Protein AF-A0ABD1SJK9-F1 (afdb_monomer_lite)

Sequence (225 aa):
MEKYMARFSLILSKTIKLQVDLDSVQIERIEDIPFRDEYGSVILDKEDGKPLLHTDGTGYISENLAVQCPKDFCRAKYMKDEDFEKFRDFEDLSCQQKWTKAGNREPPLLMQVRLFYNGCAVKGTLLVNRKLEPGKILIRPSMIKVETDSTLPVEQTFNSLEIVAVSHKPGRTFLSRFLIALLTYGGVPGDFFLNLVTNALEEAQNVYSNRIAALRVASNHEGID

Radius of gyration: 23.7 Å; chains: 1; bounding box: 62×39×68 Å

InterPro domains:
  IPR007855 RNA-dependent RNA polymerase [PTHR23079] (1-223)
  IPR057596 RDRP, core domain [PF05183] (2-217)

Organism: NCBI:txid205694

pLDDT: mean 80.84, std 20.1, range [27.31, 98.12]

Foldseek 3Di:
DVLVVVCVVLVVAPWDFQPDDLVQFAEAEDEFAFDADPVRDFDADPPPRHTHTPQQQEWADEQQSLLSPDVCQQPVVLDPPPPVVVPPDDDDDPPPDDPDDPDDRGGFQKFFKWWFDQQWTFGGMYGYDNPDDHRYIYHYPSRTSDDHDPVDDCPDGDTTIITNHTDYDDDDDDDDPVNVVVVVVVVDDPVVVVVVVVVVVVLVVVLVVDPVSVVVVVVVCPPPD

Structure (mmCIF, N/CA/C/O backbone):
data_AF-A0ABD1SJK9-F1
#
_entry.id   AF-A0ABD1SJK9-F1
#
loop_
_atom_site.group_PDB
_atom_site.id
_atom_site.type_symbol
_atom_site.label_atom_id
_atom_site.label_alt_id
_atom_site.label_comp_id
_atom_site.label_asym_id
_atom_site.label_entity_id
_atom_site.label_seq_id
_atom_site.pdbx_PDB_ins_code
_atom_site.Cartn_x
_atom_site.Cartn_y
_atom_site.Cartn_z
_atom_site.occupancy
_atom_site.B_iso_or_equiv
_atom_site.auth_seq_id
_atom_site.auth_comp_id
_atom_site.auth_asym_id
_atom_site.auth_atom_id
_atom_site.pdbx_PDB_model_num
ATOM 1 N N . MET A 1 1 ? 1.170 21.991 14.936 1.00 64.19 1 MET A N 1
ATOM 2 C CA . MET A 1 1 ? 0.243 22.515 13.908 1.00 64.19 1 MET A CA 1
ATOM 3 C C . MET A 1 1 ? 0.577 22.029 12.501 1.00 64.19 1 MET A C 1
ATOM 5 O O . MET A 1 1 ? -0.298 21.448 11.877 1.00 64.19 1 MET A O 1
ATOM 9 N N . GLU A 1 2 ? 1.813 22.164 12.012 1.00 77.31 2 GLU A N 1
ATOM 10 C CA . GLU A 1 2 ? 2.189 21.791 10.628 1.00 77.31 2 GLU A CA 1
ATOM 11 C C . GLU A 1 2 ? 1.828 20.348 10.227 1.00 77.31 2 GLU A C 1
ATOM 13 O O . GLU A 1 2 ? 1.204 20.129 9.190 1.00 77.31 2 GLU A O 1
ATOM 18 N N . LYS A 1 3 ? 2.124 19.357 11.084 1.00 82.19 3 LYS A N 1
ATOM 19 C CA . LYS A 1 3 ? 1.756 17.950 10.833 1.00 82.19 3 LYS A CA 1
ATOM 20 C C . LYS A 1 3 ? 0.247 17.747 10.673 1.00 82.19 3 LYS A C 1
ATOM 22 O O . LYS A 1 3 ? -0.152 16.954 9.829 1.00 82.19 3 LYS A O 1
ATOM 27 N N . TYR A 1 4 ? -0.569 18.460 11.452 1.00 82.94 4 TYR A N 1
ATOM 28 C CA . TYR A 1 4 ? -2.032 18.397 11.377 1.00 82.94 4 TYR A CA 1
ATOM 29 C C . TYR A 1 4 ? -2.558 19.083 10.116 1.00 82.94 4 TYR A C 1
ATOM 31 O O . TYR A 1 4 ? -3.409 18.521 9.435 1.00 82.94 4 TYR A O 1
ATOM 39 N N . MET A 1 5 ? -1.983 20.229 9.737 1.00 87.44 5 MET A N 1
ATOM 40 C CA . MET A 1 5 ? -2.341 20.925 8.497 1.00 87.44 5 MET A CA 1
ATOM 41 C C . MET A 1 5 ? -2.112 20.045 7.262 1.00 87.44 5 MET A C 1
ATOM 43 O O . MET A 1 5 ? -2.978 19.938 6.396 1.00 87.44 5 MET A O 1
ATOM 47 N N . ALA A 1 6 ? -1.007 19.297 7.226 1.00 89.50 6 ALA A N 1
ATOM 48 C CA . ALA A 1 6 ? -0.756 18.334 6.155 1.00 89.50 6 ALA A CA 1
ATOM 49 C C . ALA A 1 6 ? -1.794 17.188 6.098 1.00 89.50 6 ALA A C 1
ATOM 51 O O . ALA A 1 6 ? -1.989 16.591 5.034 1.00 89.50 6 ALA A O 1
ATOM 52 N N . ARG A 1 7 ? -2.483 16.862 7.207 1.00 90.88 7 ARG A N 1
ATOM 53 C CA . ARG A 1 7 ? -3.504 15.796 7.246 1.00 90.88 7 ARG A CA 1
ATOM 54 C C . ARG A 1 7 ? -4.831 16.193 6.602 1.00 90.88 7 ARG A C 1
ATOM 56 O O . ARG A 1 7 ? -5.551 15.292 6.189 1.00 90.88 7 ARG A O 1
ATOM 63 N N . PHE A 1 8 ? -5.122 17.480 6.401 1.00 88.38 8 PHE A N 1
ATOM 64 C CA . PHE A 1 8 ? -6.321 17.895 5.653 1.00 88.38 8 PHE A CA 1
ATOM 65 C C . PHE A 1 8 ? -6.316 17.389 4.204 1.00 88.38 8 PHE A C 1
ATOM 67 O O . PHE A 1 8 ? -7.368 17.154 3.621 1.00 88.38 8 PHE A O 1
ATOM 74 N N . SER A 1 9 ? -5.141 17.100 3.636 1.00 89.44 9 SER A N 1
ATOM 75 C CA . SER A 1 9 ? -5.037 16.440 2.325 1.00 89.44 9 SER A CA 1
ATOM 76 C C . SER A 1 9 ? -5.726 15.065 2.256 1.00 89.44 9 SER A C 1
ATOM 78 O O . SER A 1 9 ? -6.005 14.569 1.162 1.00 89.44 9 SER A O 1
ATOM 80 N N . LEU A 1 10 ? -6.007 14.428 3.400 1.00 89.75 10 LEU A N 1
ATOM 81 C CA . LEU A 1 10 ? -6.710 13.146 3.458 1.00 89.75 10 LEU A CA 1
ATOM 82 C C . LEU A 1 10 ? -8.154 13.282 2.977 1.00 89.75 10 LEU A C 1
ATOM 84 O O . LEU A 1 10 ? -8.550 12.517 2.105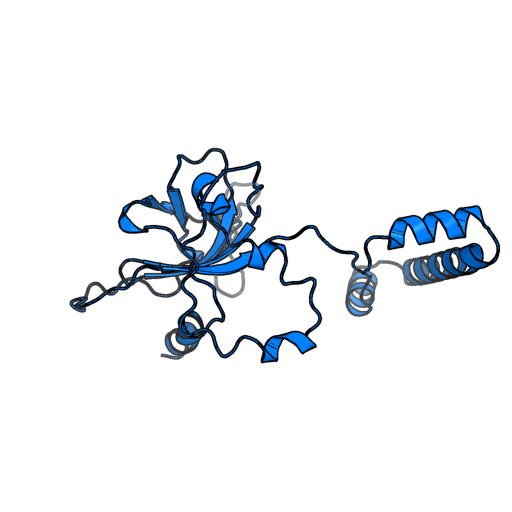 1.00 89.75 10 LEU A O 1
ATOM 88 N N . ILE A 1 11 ? -8.889 14.275 3.486 1.00 88.56 11 ILE A N 1
ATOM 89 C CA . ILE A 1 11 ? -10.288 14.533 3.106 1.00 88.56 11 ILE A CA 1
ATOM 90 C C . ILE A 1 11 ? -10.412 15.175 1.718 1.00 88.56 11 ILE A C 1
ATOM 92 O O . ILE A 1 11 ? -11.441 15.059 1.070 1.00 88.56 11 ILE A O 1
ATOM 96 N N . LEU A 1 12 ? -9.349 15.832 1.241 1.00 90.00 12 LEU A N 1
ATOM 97 C CA . LEU A 1 12 ? -9.286 16.425 -0.100 1.00 90.00 12 LEU A CA 1
ATOM 98 C C . LEU A 1 12 ? -8.787 15.439 -1.169 1.00 90.00 12 LEU A C 1
ATOM 100 O O . LEU A 1 12 ? -8.632 15.807 -2.335 1.00 90.00 12 LEU A O 1
ATOM 104 N N . SER A 1 13 ? -8.463 14.201 -0.785 1.00 86.44 13 SER A N 1
ATOM 105 C CA . SER A 1 13 ? -8.015 13.190 -1.740 1.00 86.44 13 SER A CA 1
ATOM 106 C C . SER A 1 13 ? -9.139 12.878 -2.728 1.00 86.44 13 SER A C 1
ATOM 108 O O . SER A 1 13 ? -10.274 12.654 -2.330 1.00 86.44 13 SER A O 1
ATOM 110 N N . LYS A 1 14 ? -8.816 12.798 -4.024 1.00 89.50 14 LYS A N 1
ATOM 111 C CA . LYS A 1 14 ? -9.750 12.259 -5.021 1.00 89.50 14 LYS A CA 1
ATOM 112 C C . LYS A 1 14 ? -9.937 10.768 -4.752 1.00 89.50 14 LYS A C 1
ATOM 114 O O . LYS A 1 14 ? -8.997 9.992 -4.946 1.00 89.50 14 LYS A O 1
ATOM 119 N N . THR A 1 15 ? -11.111 10.389 -4.267 1.00 89.12 15 THR A N 1
ATOM 120 C CA . THR A 1 15 ? -11.429 9.019 -3.863 1.00 89.12 15 THR A CA 1
ATOM 121 C C . THR A 1 15 ? -12.813 8.607 -4.369 1.00 89.12 15 THR A C 1
ATOM 123 O O . THR A 1 15 ? -13.624 9.447 -4.756 1.00 89.12 15 THR A O 1
ATOM 126 N N . ILE A 1 16 ? -13.086 7.302 -4.374 1.00 88.69 16 ILE A N 1
ATOM 127 C CA . ILE A 1 16 ? -14.437 6.754 -4.545 1.00 88.69 16 ILE A CA 1
ATOM 128 C C . ILE A 1 16 ? -14.777 5.957 -3.293 1.00 88.69 16 ILE A C 1
ATOM 130 O O . ILE A 1 16 ? -14.003 5.094 -2.870 1.00 88.69 16 ILE A O 1
ATOM 134 N N . LYS A 1 17 ? -15.947 6.216 -2.711 1.00 90.44 17 LYS A N 1
ATOM 135 C CA . LYS A 1 17 ? -16.435 5.479 -1.546 1.00 90.44 17 LYS A CA 1
ATOM 136 C C . LYS A 1 17 ? -16.783 4.041 -1.937 1.00 90.44 17 LYS A C 1
ATOM 138 O O . LYS A 1 17 ? -17.599 3.810 -2.831 1.00 90.44 17 LYS A O 1
ATOM 143 N N . LEU A 1 18 ? -16.174 3.074 -1.257 1.00 89.06 18 LEU A N 1
ATOM 144 C CA . LEU A 1 18 ? -16.564 1.674 -1.348 1.00 89.06 18 LEU A CA 1
ATOM 145 C C . LEU A 1 18 ? -17.921 1.501 -0.658 1.00 89.06 18 LEU A C 1
ATOM 147 O O . LEU A 1 18 ? -18.101 1.918 0.485 1.00 89.06 18 LEU A O 1
ATOM 151 N N . GLN A 1 19 ? -18.872 0.892 -1.363 1.00 87.81 19 GLN A N 1
ATOM 152 C CA . GLN A 1 19 ? -20.234 0.670 -0.875 1.00 87.81 19 GLN A CA 1
ATOM 153 C C . GLN A 1 19 ? -20.277 -0.540 0.065 1.00 87.81 19 GLN A C 1
ATOM 155 O O . GLN A 1 19 ? -20.782 -1.596 -0.300 1.00 87.81 19 GLN A O 1
ATOM 160 N N . VAL A 1 20 ? -19.702 -0.377 1.256 1.00 88.19 20 VAL A N 1
ATOM 161 C CA . VAL A 1 20 ? -19.713 -1.357 2.347 1.00 88.19 20 VAL A CA 1
ATOM 162 C C . VAL A 1 20 ? -20.398 -0.754 3.566 1.00 88.19 20 VAL A C 1
ATOM 164 O O . VAL A 1 20 ? -20.172 0.411 3.897 1.00 88.19 20 VAL A O 1
ATOM 167 N N . ASP A 1 21 ? -21.211 -1.557 4.243 1.00 89.31 21 ASP A N 1
ATOM 168 C CA . ASP A 1 21 ? -21.751 -1.198 5.549 1.00 89.31 21 ASP A CA 1
ATOM 169 C C . ASP A 1 21 ? -20.669 -1.406 6.615 1.00 89.31 21 ASP A C 1
ATOM 171 O O . ASP A 1 21 ? -20.388 -2.537 7.016 1.00 89.31 21 ASP A O 1
ATOM 175 N N . LEU A 1 22 ? -20.035 -0.312 7.041 1.00 90.31 22 LEU A N 1
ATOM 176 C CA . LEU A 1 22 ? -18.941 -0.358 8.010 1.00 90.31 22 LEU A CA 1
ATOM 177 C C . LEU A 1 22 ? -19.396 -0.750 9.417 1.00 90.31 22 LEU A C 1
ATOM 179 O O . LEU A 1 22 ? -18.552 -1.195 10.188 1.00 90.31 22 LEU A O 1
ATOM 183 N N . ASP A 1 23 ? -20.689 -0.667 9.729 1.00 88.25 23 ASP A N 1
ATOM 184 C CA . ASP A 1 23 ? -21.215 -1.111 11.025 1.00 88.25 23 ASP A CA 1
ATOM 185 C C . ASP A 1 23 ? -21.235 -2.648 11.116 1.00 88.25 23 ASP A C 1
ATOM 187 O O . ASP A 1 23 ? -21.137 -3.225 12.198 1.00 88.25 23 ASP A O 1
ATOM 191 N N . SER A 1 24 ? -21.293 -3.322 9.961 1.00 90.12 24 SER A N 1
ATOM 192 C CA . SER A 1 24 ? -21.200 -4.783 9.833 1.00 90.12 24 SER A CA 1
ATOM 193 C C . SER A 1 24 ? -19.765 -5.308 9.662 1.00 90.12 24 SER A C 1
ATOM 195 O O . SER A 1 24 ? -19.537 -6.519 9.706 1.00 90.12 24 SER A O 1
ATOM 197 N N . VAL A 1 25 ? -18.789 -4.418 9.443 1.00 93.94 25 VAL A N 1
ATOM 198 C CA . VAL A 1 25 ? -17.388 -4.768 9.168 1.00 93.94 25 VAL A CA 1
ATOM 199 C C . VAL A 1 25 ? -16.570 -4.701 10.450 1.00 93.94 25 VAL A C 1
ATOM 201 O O . VAL A 1 25 ? -16.518 -3.680 11.131 1.00 93.94 25 VAL A O 1
ATOM 204 N N . GLN A 1 26 ? -15.836 -5.770 10.747 1.00 96.12 26 GLN A N 1
ATOM 205 C CA . GLN A 1 26 ? -14.922 -5.788 11.879 1.00 96.12 26 GLN A CA 1
ATOM 206 C C . GLN A 1 26 ? -13.576 -5.172 11.479 1.00 96.12 26 GLN A C 1
ATOM 208 O O . GLN A 1 26 ? -12.805 -5.753 10.709 1.00 96.12 26 GLN A O 1
ATOM 213 N N . ILE A 1 27 ? -13.294 -3.984 12.016 1.00 95.88 27 ILE A N 1
ATOM 214 C CA . ILE A 1 27 ? -12.013 -3.294 11.840 1.00 95.88 27 ILE A CA 1
ATOM 215 C C . ILE A 1 27 ? -11.150 -3.545 13.076 1.00 95.88 27 ILE A C 1
ATOM 217 O O . ILE A 1 27 ? -11.458 -3.059 14.164 1.00 95.88 27 ILE A O 1
ATOM 221 N N . GLU A 1 28 ? -10.056 -4.284 12.910 1.00 96.56 28 GLU A N 1
ATOM 222 C CA . GLU A 1 28 ? -9.124 -4.614 13.992 1.00 96.56 28 GLU A CA 1
ATOM 223 C C . GLU A 1 28 ? -7.781 -3.903 13.783 1.00 96.56 28 GLU A C 1
ATOM 225 O O . GLU A 1 28 ? -7.290 -3.762 12.658 1.00 96.56 28 GLU A O 1
ATOM 230 N N . ARG A 1 29 ? -7.163 -3.462 14.882 1.00 96.56 29 ARG A N 1
ATOM 231 C CA . ARG A 1 29 ? -5.794 -2.938 14.874 1.00 96.56 29 ARG A CA 1
ATOM 232 C C . ARG A 1 29 ? -4.827 -4.088 15.140 1.00 96.56 29 ARG A C 1
ATOM 234 O O . ARG A 1 29 ? -4.983 -4.803 16.124 1.00 96.56 29 ARG A O 1
ATOM 241 N N . ILE A 1 30 ? -3.835 -4.254 14.274 1.00 96.94 30 ILE A N 1
ATOM 242 C CA . ILE A 1 30 ? -2.759 -5.237 14.422 1.00 96.94 30 ILE A CA 1
ATOM 243 C C . ILE A 1 30 ? -1.403 -4.540 14.420 1.00 96.94 30 ILE A C 1
ATOM 245 O O . ILE A 1 30 ? -1.250 -3.476 13.826 1.00 96.94 30 ILE A O 1
ATOM 249 N N . GLU A 1 31 ? -0.412 -5.155 15.057 1.00 96.50 31 GLU A N 1
ATOM 250 C CA . GLU A 1 31 ? 0.912 -4.552 15.202 1.00 96.50 31 GLU A CA 1
ATOM 251 C C . GLU A 1 31 ? 1.671 -4.438 13.871 1.00 96.50 31 GLU A C 1
ATOM 253 O O . GLU A 1 31 ? 1.550 -5.264 12.949 1.00 96.50 31 GLU A O 1
ATOM 258 N N . ASP A 1 32 ? 2.491 -3.393 13.790 1.00 96.06 32 ASP A N 1
ATOM 259 C CA . ASP A 1 32 ? 3.514 -3.270 12.762 1.00 96.06 32 ASP A CA 1
ATOM 260 C C . ASP A 1 32 ? 4.613 -4.320 12.968 1.00 96.06 32 ASP A C 1
ATOM 262 O O . ASP A 1 32 ? 4.973 -4.671 14.092 1.00 96.06 32 ASP A O 1
ATOM 266 N N . ILE A 1 33 ? 5.156 -4.839 11.866 1.00 94.88 33 ILE A N 1
ATOM 267 C CA . ILE A 1 33 ? 6.229 -5.834 11.898 1.00 94.88 33 ILE A CA 1
ATOM 268 C C . ILE A 1 33 ? 7.561 -5.105 11.689 1.00 94.88 33 ILE A C 1
ATOM 270 O O . ILE A 1 33 ? 7.800 -4.621 10.579 1.00 94.88 33 ILE A O 1
ATOM 274 N N . PRO A 1 34 ? 8.438 -5.010 12.704 1.00 94.94 34 PRO A N 1
ATOM 275 C CA . PRO A 1 34 ? 9.732 -4.356 12.559 1.00 94.94 34 PRO A CA 1
ATOM 276 C C . PRO A 1 34 ? 10.757 -5.258 11.862 1.00 94.94 34 PRO A C 1
ATOM 278 O O . PRO A 1 34 ? 10.700 -6.485 11.984 1.00 94.94 34 PRO A O 1
ATOM 281 N N . PHE A 1 35 ? 11.730 -4.647 11.188 1.00 93.12 35 PHE A N 1
ATOM 282 C CA . PHE A 1 35 ? 12.938 -5.327 10.730 1.00 93.12 35 PHE A CA 1
ATOM 283 C C . PHE A 1 35 ? 13.764 -5.788 11.929 1.00 93.12 35 PHE A C 1
ATOM 285 O O . PHE A 1 35 ? 13.938 -5.050 12.904 1.00 93.12 35 PHE A O 1
ATOM 292 N N . ARG A 1 36 ? 14.295 -7.007 11.835 1.00 93.50 36 ARG A N 1
ATOM 293 C CA . ARG A 1 36 ? 15.189 -7.584 12.837 1.00 93.50 36 ARG A CA 1
ATOM 294 C C . ARG A 1 36 ? 16.519 -7.957 12.202 1.00 93.50 36 ARG A C 1
ATOM 296 O O . ARG A 1 36 ? 16.546 -8.382 11.048 1.00 93.50 36 ARG A O 1
ATOM 303 N N . ASP A 1 37 ? 17.595 -7.775 12.952 1.00 91.69 37 ASP A N 1
ATOM 304 C CA . ASP A 1 37 ? 18.916 -8.258 12.570 1.00 91.69 37 ASP A CA 1
ATOM 305 C C . ASP A 1 37 ? 19.047 -9.779 12.775 1.00 91.69 37 ASP A C 1
ATOM 307 O O . ASP A 1 37 ? 18.113 -10.466 13.199 1.00 91.69 37 ASP A O 1
ATOM 311 N N . GLU A 1 38 ? 20.228 -10.311 12.467 1.00 92.88 38 GLU A N 1
ATOM 312 C CA . GLU A 1 38 ? 20.567 -11.728 12.636 1.00 92.88 38 GLU A CA 1
ATOM 313 C C . GLU A 1 38 ? 20.491 -12.218 14.097 1.00 92.88 38 GLU A C 1
ATOM 315 O O . GLU A 1 38 ? 20.309 -13.411 14.334 1.00 92.88 38 GLU A O 1
ATOM 320 N N . TYR A 1 39 ? 20.555 -11.306 15.072 1.00 92.19 39 TYR A N 1
ATOM 321 C CA . TYR A 1 39 ? 20.438 -11.590 16.505 1.00 92.19 39 TYR A CA 1
ATOM 322 C C . TYR A 1 39 ? 19.005 -11.399 17.032 1.00 92.19 39 TYR A C 1
ATOM 324 O O . TYR A 1 39 ? 18.746 -11.599 18.219 1.00 92.19 39 TYR A O 1
ATOM 332 N N . GLY A 1 40 ? 18.057 -11.026 16.165 1.00 89.25 40 GLY A N 1
ATOM 333 C CA . GLY A 1 40 ? 16.660 -10.784 16.517 1.00 89.25 40 GLY A CA 1
ATOM 334 C C . GLY A 1 40 ? 16.377 -9.402 17.114 1.00 89.25 40 GLY A C 1
ATOM 335 O O . GLY A 1 40 ? 15.242 -9.160 17.539 1.00 89.25 40 GLY A O 1
ATOM 336 N N . SER A 1 41 ? 17.358 -8.497 17.132 1.00 91.38 41 SER A N 1
ATOM 337 C CA . SER A 1 41 ? 17.207 -7.125 17.627 1.00 91.38 41 SER A CA 1
ATOM 338 C C . SER A 1 41 ? 16.544 -6.239 16.579 1.00 91.38 41 SER A C 1
ATOM 340 O O . SER A 1 41 ? 16.769 -6.391 15.381 1.00 91.38 41 SER A O 1
ATOM 342 N N . VAL A 1 42 ? 15.707 -5.302 17.027 1.00 92.62 42 VAL A N 1
ATOM 343 C CA . VAL A 1 42 ? 14.988 -4.387 16.132 1.00 92.62 42 VAL A CA 1
ATOM 344 C C . VAL A 1 42 ? 15.956 -3.383 15.510 1.00 92.62 42 VAL A C 1
ATOM 346 O O . VAL A 1 42 ? 16.676 -2.686 16.222 1.00 92.62 42 VAL A O 1
ATOM 349 N N . ILE A 1 43 ? 15.934 -3.285 14.181 1.00 92.81 43 ILE A N 1
ATOM 350 C CA . ILE A 1 43 ? 16.752 -2.327 13.438 1.00 92.81 43 ILE A CA 1
ATOM 351 C C . ILE A 1 43 ? 16.084 -0.952 13.493 1.00 92.81 43 ILE A C 1
ATOM 353 O O . ILE A 1 43 ? 14.920 -0.796 13.115 1.00 92.81 43 ILE A O 1
ATOM 357 N N . LEU A 1 44 ? 16.840 0.042 13.953 1.00 92.31 44 LEU A N 1
ATOM 358 C CA . LEU A 1 44 ? 16.409 1.434 14.038 1.00 92.31 44 LEU A CA 1
ATOM 359 C C . LEU A 1 44 ? 17.002 2.251 12.887 1.00 92.31 44 LEU A C 1
ATOM 361 O O . LEU A 1 44 ? 18.141 2.027 12.471 1.00 92.31 44 LEU A O 1
ATOM 365 N N . ASP A 1 45 ? 16.231 3.215 12.403 1.00 88.50 45 ASP A N 1
ATOM 366 C CA . ASP A 1 45 ? 16.720 4.255 11.510 1.00 88.50 45 ASP A CA 1
ATOM 367 C C . ASP A 1 45 ? 17.756 5.124 12.245 1.00 88.50 45 ASP A C 1
ATOM 369 O O . ASP A 1 45 ? 17.605 5.463 13.424 1.00 88.50 45 ASP A O 1
ATOM 373 N N . LYS A 1 46 ? 18.840 5.459 11.545 1.00 86.06 46 LYS A N 1
ATOM 374 C CA . LYS A 1 46 ? 19.956 6.239 12.082 1.00 86.06 46 LYS A CA 1
ATOM 375 C C . LYS A 1 46 ? 19.611 7.717 12.250 1.00 86.06 46 LYS A C 1
ATOM 377 O O . LYS A 1 46 ? 20.261 8.377 13.055 1.00 86.06 46 LYS A O 1
ATOM 382 N N . GLU A 1 47 ? 18.643 8.237 11.497 1.00 87.88 47 GLU A N 1
ATOM 383 C CA . GLU A 1 47 ? 18.309 9.665 11.516 1.00 87.88 47 GLU A CA 1
ATOM 384 C C . GLU A 1 47 ? 17.296 10.013 12.608 1.00 87.88 47 GLU A C 1
ATOM 386 O O . GLU A 1 47 ? 17.477 10.987 13.339 1.00 87.88 47 GLU A O 1
ATOM 391 N N . ASP A 1 48 ? 16.233 9.223 12.746 1.00 84.44 48 ASP A N 1
ATOM 392 C CA . ASP A 1 48 ? 15.109 9.519 13.635 1.00 84.44 48 ASP A CA 1
ATOM 393 C C . ASP A 1 48 ? 14.899 8.481 14.748 1.00 84.44 48 ASP A C 1
ATOM 395 O O . ASP A 1 48 ? 13.985 8.639 15.564 1.00 84.44 48 ASP A O 1
ATOM 399 N N . GLY A 1 49 ? 15.748 7.448 14.821 1.00 87.38 49 GLY A N 1
ATOM 400 C CA . GLY A 1 49 ? 15.764 6.456 15.901 1.00 87.38 49 GLY A CA 1
ATOM 401 C C . GLY A 1 49 ? 14.526 5.561 15.952 1.00 87.38 49 GLY A C 1
ATOM 402 O O . GLY A 1 49 ? 14.318 4.850 16.937 1.00 87.38 49 GLY A O 1
ATOM 403 N N . LYS A 1 50 ? 13.672 5.605 14.925 1.00 89.62 50 LYS A N 1
ATOM 404 C CA . LYS A 1 50 ? 12.447 4.807 14.859 1.00 89.62 50 LYS A CA 1
ATOM 405 C C . LYS A 1 50 ? 12.731 3.413 14.309 1.00 89.62 50 LYS A C 1
ATOM 407 O O . LYS A 1 50 ? 13.640 3.254 13.500 1.00 89.62 50 LYS A O 1
ATOM 412 N N . PRO A 1 51 ? 11.951 2.395 14.705 1.00 91.81 51 PRO A N 1
ATOM 413 C CA . PRO A 1 51 ? 12.082 1.069 14.123 1.00 91.81 51 PRO A CA 1
ATOM 414 C C . PRO A 1 51 ? 11.748 1.096 12.631 1.00 91.81 51 PRO A C 1
ATOM 416 O O . PRO A 1 51 ? 10.714 1.633 12.234 1.00 91.81 51 PRO A O 1
ATOM 419 N N . LEU A 1 52 ? 12.601 0.478 11.814 1.00 92.38 52 LEU A N 1
ATOM 420 C CA . LEU A 1 52 ? 12.291 0.221 10.412 1.00 92.38 52 LEU A CA 1
ATOM 421 C C . LEU A 1 52 ? 11.201 -0.849 10.343 1.00 92.38 52 LEU A C 1
ATOM 423 O O . LEU A 1 52 ? 11.304 -1.885 11.001 1.00 92.38 52 LEU A O 1
ATOM 427 N N . LEU A 1 53 ? 10.161 -0.627 9.540 1.00 93.88 53 LEU A N 1
ATOM 428 C CA . LEU A 1 53 ? 8.981 -1.493 9.495 1.00 93.88 53 LEU A CA 1
ATOM 429 C C . LEU A 1 53 ? 8.851 -2.194 8.138 1.00 93.88 53 LEU A C 1
ATOM 431 O O . LEU A 1 53 ? 8.913 -1.557 7.090 1.00 93.88 53 LEU A O 1
ATOM 435 N N . HIS A 1 54 ? 8.586 -3.501 8.153 1.00 91.81 54 HIS A N 1
ATOM 436 C CA . HIS A 1 54 ? 8.217 -4.275 6.963 1.00 91.81 54 HIS A CA 1
ATOM 437 C C . HIS A 1 54 ? 6.817 -3.927 6.446 1.00 91.81 54 HIS A C 1
ATOM 439 O O . HIS A 1 54 ? 6.529 -4.095 5.263 1.00 91.81 54 HIS A O 1
ATOM 445 N N . THR A 1 55 ? 5.929 -3.500 7.342 1.00 93.75 55 THR A N 1
ATOM 446 C CA . THR A 1 55 ? 4.495 -3.326 7.070 1.00 93.75 55 THR A CA 1
ATOM 447 C C . THR A 1 55 ? 4.049 -1.870 7.091 1.00 93.75 55 THR A C 1
ATOM 449 O O . THR A 1 55 ? 2.851 -1.620 7.226 1.00 93.75 55 THR A O 1
ATOM 452 N N . ASP A 1 56 ? 4.983 -0.917 6.972 1.00 94.62 56 ASP A N 1
ATOM 453 C CA . ASP A 1 56 ? 4.659 0.511 7.031 1.00 94.62 56 ASP A CA 1
ATOM 454 C C . ASP A 1 56 ? 3.550 0.855 6.029 1.00 94.62 56 ASP A C 1
ATOM 456 O O . ASP A 1 56 ? 3.660 0.631 4.819 1.00 94.62 56 ASP A O 1
ATOM 460 N N . GLY A 1 57 ? 2.432 1.354 6.553 1.00 95.69 57 GLY A N 1
ATOM 461 C CA . GLY A 1 57 ? 1.314 1.795 5.739 1.00 95.69 57 GLY A CA 1
ATOM 462 C C . GLY A 1 57 ? 0.537 0.664 5.058 1.00 95.69 57 GLY A C 1
ATOM 463 O O . GLY A 1 57 ? -0.211 0.962 4.125 1.00 95.69 57 GLY A O 1
ATOM 464 N N . THR A 1 58 ? 0.680 -0.598 5.483 1.00 97.50 58 THR A N 1
ATOM 465 C CA . THR A 1 58 ? 0.032 -1.754 4.835 1.00 97.50 58 THR A CA 1
ATOM 466 C C . THR A 1 58 ? -0.770 -2.621 5.812 1.00 97.50 58 THR A C 1
ATOM 468 O O . THR A 1 58 ? -0.249 -3.216 6.758 1.00 97.50 58 THR A O 1
ATOM 471 N N . GLY A 1 59 ? -2.068 -2.725 5.545 1.00 97.81 59 GLY A N 1
ATOM 472 C CA . GLY A 1 59 ? -3.032 -3.556 6.257 1.00 97.81 59 GLY A CA 1
ATOM 473 C C . GLY A 1 59 ? -3.567 -4.698 5.395 1.00 97.81 59 GLY A C 1
ATOM 474 O O . GLY A 1 59 ? -3.085 -4.948 4.288 1.00 97.81 59 GLY A O 1
ATOM 475 N N . TYR A 1 60 ? -4.601 -5.372 5.892 1.00 98.12 60 TYR A N 1
ATOM 476 C CA . TYR A 1 60 ? -5.277 -6.451 5.176 1.00 98.12 60 TYR A CA 1
ATOM 477 C C . TYR A 1 60 ? -6.777 -6.210 5.053 1.00 98.12 60 TYR A C 1
ATOM 479 O O . TYR A 1 60 ? -7.395 -5.596 5.918 1.00 98.12 60 TYR A O 1
ATOM 487 N N . ILE A 1 61 ? -7.367 -6.751 3.994 1.00 97.38 61 ILE A N 1
ATOM 488 C CA . ILE A 1 61 ? -8.812 -6.788 3.779 1.00 97.38 61 ILE A CA 1
ATOM 489 C C . ILE A 1 61 ? -9.235 -8.202 3.385 1.00 97.38 61 ILE A C 1
ATOM 491 O O . ILE A 1 61 ? -8.535 -8.901 2.648 1.00 97.38 61 ILE A O 1
ATOM 495 N N . SER A 1 62 ? -10.374 -8.637 3.911 1.00 96.44 62 SER A N 1
ATOM 496 C CA . SER A 1 62 ? -11.006 -9.899 3.530 1.00 96.44 62 SER A CA 1
ATOM 497 C C . SER A 1 62 ? -11.460 -9.882 2.065 1.00 96.44 62 SER A C 1
ATOM 499 O O . SER A 1 62 ? -11.847 -8.851 1.508 1.00 96.44 62 SER A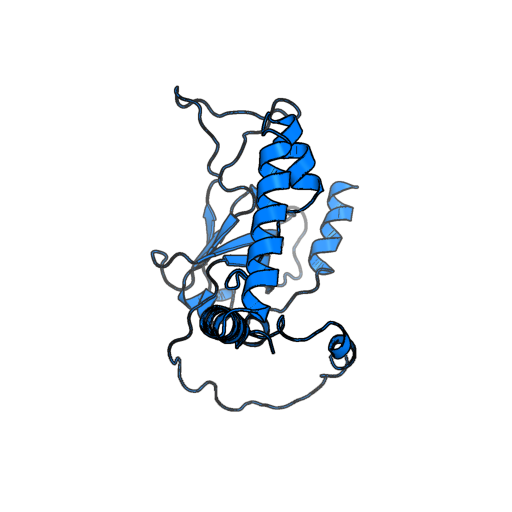 O 1
ATOM 501 N N . GLU A 1 63 ? -11.406 -11.045 1.417 1.00 94.56 63 GLU A N 1
ATOM 502 C CA . GLU A 1 63 ? -11.696 -11.170 -0.016 1.00 94.56 63 GLU A CA 1
ATOM 503 C C . GLU A 1 63 ? -13.124 -10.723 -0.370 1.00 94.56 63 GLU A C 1
ATOM 505 O O . GLU A 1 63 ? -13.328 -10.030 -1.367 1.00 94.56 63 GLU A O 1
ATOM 510 N N . ASN A 1 64 ? -14.109 -11.035 0.479 1.00 92.44 64 ASN A N 1
ATOM 511 C CA . ASN A 1 64 ? -15.512 -10.687 0.245 1.00 92.44 64 ASN A CA 1
ATOM 512 C C . ASN A 1 64 ? -15.765 -9.170 0.217 1.00 92.44 64 ASN A C 1
ATOM 514 O O . ASN A 1 64 ? -16.678 -8.722 -0.477 1.00 92.44 64 ASN A O 1
ATOM 518 N N . LEU A 1 65 ? -14.979 -8.381 0.956 1.00 93.19 65 LEU A N 1
ATOM 519 C CA . LEU A 1 65 ? -15.062 -6.922 0.918 1.00 93.19 65 LEU A CA 1
ATOM 520 C C . LEU A 1 65 ? -14.340 -6.369 -0.313 1.00 93.19 65 LEU A C 1
ATOM 522 O O . LEU A 1 65 ? -14.856 -5.480 -0.986 1.00 93.19 65 LEU A O 1
ATOM 526 N N . ALA A 1 66 ? -13.181 -6.931 -0.662 1.00 92.31 66 ALA A N 1
ATOM 527 C CA . ALA A 1 66 ? -12.402 -6.483 -1.814 1.00 92.31 66 ALA A CA 1
ATOM 528 C C . ALA A 1 66 ? -13.139 -6.676 -3.155 1.00 92.31 66 ALA A C 1
ATOM 530 O O . ALA A 1 66 ? -13.012 -5.850 -4.060 1.00 92.31 66 ALA A O 1
ATOM 531 N N . VAL A 1 67 ? -13.968 -7.719 -3.277 1.00 90.25 67 VAL A N 1
ATOM 532 C CA . VAL A 1 67 ? -14.799 -7.978 -4.473 1.00 90.25 67 VAL A CA 1
ATOM 533 C C . VAL A 1 67 ? -15.836 -6.874 -4.724 1.00 90.25 67 VAL A C 1
ATOM 535 O O . VAL A 1 67 ? -16.297 -6.700 -5.856 1.00 90.25 67 VAL A O 1
ATOM 538 N N . GLN A 1 68 ? -16.189 -6.095 -3.699 1.00 88.75 68 GLN A N 1
ATOM 539 C CA . GLN A 1 68 ? -17.136 -4.983 -3.824 1.00 88.75 68 GLN A CA 1
ATOM 540 C C . GLN A 1 68 ? -16.517 -3.745 -4.490 1.00 88.75 68 GLN A C 1
ATOM 542 O O . GLN A 1 68 ? -17.229 -2.777 -4.760 1.00 88.75 68 GLN A O 1
ATOM 547 N N . CYS A 1 69 ? -15.211 -3.768 -4.784 1.00 86.62 69 CYS A N 1
ATOM 548 C CA . CYS A 1 69 ? -14.534 -2.700 -5.506 1.00 86.62 69 CYS A CA 1
ATOM 549 C C . CYS A 1 69 ? -15.261 -2.379 -6.833 1.00 86.62 69 CYS A C 1
ATOM 551 O O . CYS A 1 69 ? -15.521 -3.293 -7.627 1.00 86.62 69 CYS A O 1
ATOM 553 N N . PRO A 1 70 ? -15.587 -1.099 -7.110 1.00 79.88 70 PRO A N 1
ATOM 554 C CA . PRO A 1 70 ? -16.264 -0.707 -8.343 1.00 79.88 70 PRO A CA 1
ATOM 555 C C . PRO A 1 70 ? -15.498 -1.135 -9.603 1.00 79.88 70 PRO A C 1
ATOM 557 O O . PRO A 1 70 ? -14.274 -1.010 -9.673 1.00 79.88 70 PRO A O 1
ATOM 560 N N . LYS A 1 71 ? -16.233 -1.589 -10.630 1.00 64.81 71 LYS A N 1
ATOM 561 C CA . LYS A 1 71 ? -15.668 -2.008 -11.930 1.00 64.81 71 LYS A CA 1
ATOM 562 C C . LYS A 1 71 ? -14.928 -0.883 -12.643 1.00 64.81 71 LYS A C 1
ATOM 564 O O . LYS A 1 71 ? -13.982 -1.156 -13.380 1.00 64.81 71 LYS A O 1
ATOM 569 N N . ASP A 1 72 ? -15.359 0.354 -12.422 1.00 60.00 72 ASP A N 1
ATOM 570 C CA . ASP A 1 72 ? -14.771 1.514 -13.078 1.00 60.00 72 ASP A CA 1
ATOM 571 C C . ASP A 1 72 ? -13.319 1.700 -12.645 1.00 60.00 72 ASP A C 1
ATOM 573 O O . ASP A 1 72 ? -12.503 2.069 -13.471 1.00 60.00 72 ASP A O 1
ATOM 577 N N . PHE A 1 73 ? -12.919 1.276 -11.440 1.00 59.53 73 PHE A N 1
ATOM 578 C CA . PHE A 1 73 ? -11.495 1.225 -11.095 1.00 59.53 73 PHE A CA 1
ATOM 579 C C . PHE A 1 73 ? -10.723 0.233 -11.963 1.00 59.53 73 PHE A C 1
ATOM 581 O O . PHE A 1 73 ? -9.663 0.575 -12.472 1.00 59.53 73 PHE A O 1
ATOM 588 N N . CYS A 1 74 ? -11.261 -0.969 -12.188 1.00 49.41 74 CYS A N 1
ATOM 589 C CA . CYS A 1 74 ? -10.618 -1.997 -13.008 1.00 49.41 74 CYS A CA 1
ATOM 590 C C . CYS A 1 74 ? -10.498 -1.611 -14.495 1.00 49.41 74 CYS A C 1
ATOM 592 O O . CYS A 1 74 ? -9.632 -2.161 -15.173 1.00 49.41 74 CYS A O 1
ATOM 594 N N . ARG A 1 75 ? -11.333 -0.686 -14.999 1.00 46.78 75 ARG A N 1
ATOM 595 C CA . ARG A 1 75 ? -11.380 -0.293 -16.422 1.00 46.78 75 ARG A CA 1
ATOM 596 C C . ARG A 1 75 ? -10.868 1.130 -16.714 1.00 46.78 75 ARG A C 1
ATOM 598 O O . ARG A 1 75 ? -10.372 1.368 -17.809 1.00 46.78 75 ARG A O 1
ATOM 605 N N . ALA A 1 76 ? -10.946 2.072 -15.772 1.00 42.66 76 ALA A N 1
ATOM 606 C CA . ALA A 1 76 ? -10.817 3.514 -16.042 1.00 42.66 76 ALA A CA 1
ATOM 607 C C . ALA A 1 76 ? -9.391 4.058 -16.242 1.00 42.66 76 ALA A C 1
ATOM 609 O O . ALA A 1 76 ? -9.234 5.264 -16.377 1.00 42.66 76 ALA A O 1
ATOM 610 N N . LYS A 1 77 ? -8.344 3.225 -16.311 1.00 44.84 77 LYS A N 1
ATOM 611 C CA . LYS A 1 77 ? -7.010 3.690 -16.753 1.00 44.84 77 LYS A CA 1
ATOM 612 C C . LYS A 1 77 ? -6.661 3.347 -18.202 1.00 44.84 77 LYS A C 1
ATOM 614 O O . LYS A 1 77 ? -5.555 3.646 -18.634 1.00 44.84 77 LYS A O 1
ATOM 619 N N . TYR A 1 78 ? -7.607 2.788 -18.956 1.00 38.53 78 TYR A N 1
ATOM 620 C CA . TYR A 1 78 ? -7.491 2.633 -20.410 1.00 38.53 78 TYR A CA 1
ATOM 621 C C . TYR A 1 78 ? -8.045 3.832 -21.198 1.00 38.53 78 TYR A C 1
ATOM 623 O O . TYR A 1 78 ? -8.090 3.777 -22.420 1.00 38.53 78 TYR A O 1
ATOM 631 N N . MET A 1 79 ? -8.454 4.923 -20.540 1.00 36.44 79 MET A N 1
ATOM 632 C CA . MET A 1 79 ? -8.901 6.132 -21.241 1.00 36.44 79 MET A CA 1
ATOM 633 C C . MET A 1 79 ? -7.874 7.246 -21.044 1.00 36.44 79 MET A C 1
ATOM 635 O O . MET A 1 79 ? -7.451 7.523 -19.921 1.00 36.44 79 MET A O 1
ATOM 639 N N . LYS A 1 80 ? -7.419 7.811 -22.168 1.00 35.12 80 LYS A N 1
ATOM 640 C CA . LYS A 1 80 ? -6.494 8.948 -22.234 1.00 35.12 80 LYS A CA 1
ATOM 641 C C . LYS A 1 80 ? -7.090 10.146 -21.481 1.00 35.12 80 LYS A C 1
ATOM 643 O O . LYS A 1 80 ? -8.307 10.277 -21.388 1.00 35.12 80 LYS A O 1
ATOM 648 N N . ASP A 1 81 ? -6.223 11.027 -20.984 1.00 41.25 81 ASP A N 1
ATOM 649 C CA . ASP A 1 81 ? -6.551 12.174 -20.116 1.00 41.25 81 ASP A CA 1
ATOM 650 C C . ASP A 1 81 ? -7.586 13.181 -20.685 1.00 41.25 81 ASP A C 1
ATOM 652 O O . ASP A 1 81 ? -8.016 14.079 -19.965 1.00 41.25 81 ASP A O 1
ATOM 656 N N . GLU A 1 82 ? -8.039 13.036 -21.934 1.00 39.88 82 GLU A N 1
ATOM 657 C CA . GLU A 1 82 ? -9.010 13.937 -22.577 1.00 39.88 82 GLU A CA 1
ATOM 658 C C . GLU A 1 82 ? -10.477 13.697 -22.160 1.00 39.88 82 GLU A C 1
ATOM 660 O O . GLU A 1 82 ? -11.307 14.590 -22.316 1.00 39.88 82 GLU A O 1
ATOM 665 N N . ASP A 1 83 ? -10.819 12.554 -21.552 1.00 41.81 83 ASP A N 1
ATOM 666 C CA . ASP A 1 83 ? -12.213 12.245 -21.170 1.00 41.81 83 ASP A CA 1
ATOM 667 C C . ASP A 1 83 ? -12.608 12.710 -19.751 1.00 41.81 83 ASP A C 1
ATOM 669 O O . ASP A 1 83 ? -13.756 12.548 -19.323 1.00 41.81 83 ASP A O 1
ATOM 673 N N . PHE A 1 84 ? -11.687 13.326 -18.999 1.00 42.78 84 PHE A N 1
ATOM 674 C CA . PHE A 1 84 ? -11.940 13.739 -17.611 1.00 42.78 84 PHE A CA 1
ATOM 675 C C . PHE A 1 84 ? -12.935 14.905 -17.466 1.00 42.78 84 PHE A C 1
ATOM 677 O O . PHE A 1 84 ? -13.490 15.096 -16.381 1.00 42.78 84 PHE A O 1
ATOM 684 N N . GLU A 1 85 ? -13.201 15.671 -18.529 1.00 38.12 85 GLU A N 1
ATOM 685 C CA . GLU A 1 85 ? -14.137 16.805 -18.469 1.00 38.12 85 GLU A CA 1
ATOM 686 C C . GLU A 1 85 ? -15.619 16.399 -18.495 1.00 38.12 85 GLU A C 1
ATOM 688 O O . GLU A 1 85 ? -16.470 17.198 -18.113 1.00 38.12 85 GLU A O 1
ATOM 693 N N . LYS A 1 86 ? -15.959 15.150 -18.841 1.00 36.16 86 LYS A N 1
ATOM 694 C CA . LYS A 1 86 ? -17.365 14.697 -18.892 1.00 36.16 86 LYS A CA 1
ATOM 695 C C . LYS A 1 86 ? -17.941 14.188 -17.567 1.00 36.16 86 LYS A C 1
ATOM 697 O O . LYS A 1 86 ? -19.116 13.846 -17.517 1.00 36.16 86 LYS A O 1
ATOM 702 N N . PHE A 1 87 ? -17.154 14.147 -16.492 1.00 40.19 87 PHE A N 1
ATOM 703 C CA . PHE A 1 87 ? -17.573 13.562 -15.208 1.00 40.19 87 PHE A CA 1
ATOM 704 C C . PHE A 1 87 ? -18.104 14.567 -14.173 1.00 40.19 87 PHE A C 1
ATOM 706 O O . PHE A 1 87 ? -18.285 14.195 -13.014 1.00 40.19 87 PHE A O 1
ATOM 713 N N . ARG A 1 88 ? -18.337 15.836 -14.541 1.00 33.31 88 ARG A N 1
ATOM 714 C CA . ARG A 1 88 ? -18.794 16.848 -13.570 1.00 33.31 88 ARG A CA 1
ATOM 715 C C . ARG A 1 88 ? -20.288 16.834 -13.250 1.00 33.31 88 ARG A C 1
ATOM 717 O O . ARG A 1 88 ? -20.626 17.304 -12.172 1.00 33.31 88 ARG A O 1
ATOM 724 N N . ASP A 1 89 ? -21.133 16.215 -14.069 1.00 34.88 89 ASP A N 1
ATOM 725 C CA . ASP A 1 89 ? -22.583 16.262 -13.855 1.00 34.88 89 ASP A CA 1
ATOM 726 C C . ASP A 1 89 ? -23.171 14.855 -13.710 1.00 34.88 89 ASP A C 1
ATOM 728 O O . ASP A 1 89 ? -23.550 14.228 -14.693 1.00 34.88 89 ASP A O 1
ATOM 732 N N . PHE A 1 90 ? -23.248 14.349 -12.479 1.00 35.75 90 PHE A N 1
ATOM 733 C CA . PHE A 1 90 ? -24.145 13.242 -12.122 1.00 35.75 90 PHE A CA 1
ATOM 734 C C . PHE A 1 90 ? -24.777 13.527 -10.751 1.00 35.75 90 PHE A C 1
ATOM 736 O O . PHE A 1 90 ? -24.583 12.806 -9.773 1.00 35.75 90 PHE A O 1
ATOM 743 N N . GLU A 1 91 ? -25.545 14.615 -10.688 1.00 34.53 91 GLU A N 1
ATOM 744 C CA . GLU A 1 91 ? -26.797 14.561 -9.938 1.00 34.53 91 GLU A CA 1
ATOM 745 C C . GLU A 1 91 ? -27.784 13.724 -10.762 1.00 34.53 91 GLU A C 1
ATOM 747 O O . GLU A 1 91 ? -27.959 13.946 -11.956 1.00 34.53 91 GLU A O 1
ATOM 752 N N . ASP A 1 92 ? -28.388 12.741 -10.099 1.00 34.56 92 ASP A N 1
ATOM 753 C CA . ASP A 1 92 ? -29.530 11.949 -10.552 1.00 34.56 92 ASP A CA 1
ATOM 754 C C . ASP A 1 92 ? -29.355 11.090 -11.821 1.00 34.56 92 ASP A C 1
ATOM 756 O O . ASP A 1 92 ? -29.660 11.480 -12.944 1.00 34.56 92 ASP A O 1
ATOM 760 N N . LEU A 1 93 ? -29.001 9.814 -11.620 1.00 29.69 93 LEU A N 1
ATOM 761 C CA . LEU A 1 93 ? -29.463 8.763 -12.527 1.00 29.69 93 LEU A CA 1
ATOM 762 C C . LEU A 1 93 ? -29.845 7.514 -11.738 1.00 29.69 93 LEU A C 1
ATOM 764 O O . LEU A 1 93 ? -29.035 6.652 -11.388 1.00 29.69 93 LEU A O 1
ATOM 768 N N . SER A 1 94 ? -31.142 7.445 -11.483 1.00 32.75 94 SER A N 1
ATOM 769 C CA . SER A 1 94 ? -31.934 6.271 -11.151 1.00 32.75 94 SER A CA 1
ATOM 770 C C . SER A 1 94 ? -31.582 5.065 -12.036 1.00 32.75 94 SER A C 1
ATOM 772 O O . SER A 1 94 ? -32.224 4.765 -13.035 1.00 32.75 94 SER A O 1
ATOM 774 N N . CYS A 1 95 ? -30.559 4.315 -11.636 1.00 31.50 95 CYS A N 1
ATOM 775 C CA . CYS A 1 95 ? -30.215 3.019 -12.216 1.00 31.50 95 CYS A CA 1
ATOM 776 C C . CYS A 1 95 ? -30.134 1.967 -11.111 1.00 31.50 95 CYS A C 1
ATOM 778 O O . CYS A 1 95 ? -29.145 1.250 -10.963 1.00 31.50 95 CYS A O 1
ATOM 780 N N . GLN A 1 96 ? -31.222 1.836 -10.349 1.00 35.28 96 GLN A N 1
ATOM 781 C CA . GLN A 1 96 ? -31.593 0.566 -9.732 1.00 35.28 96 GLN A CA 1
ATOM 782 C C . GLN A 1 96 ? -31.862 -0.456 -10.849 1.00 35.28 96 GLN A C 1
ATOM 784 O O . GLN A 1 96 ? -33.001 -0.793 -11.152 1.00 35.28 96 GLN A O 1
ATOM 789 N N . GLN A 1 97 ? -30.819 -0.956 -11.502 1.00 30.69 97 GLN A N 1
ATOM 790 C CA . GLN A 1 97 ? -30.932 -2.126 -12.358 1.00 30.69 97 GLN A CA 1
ATOM 791 C C . GLN A 1 97 ? -29.816 -3.111 -12.039 1.00 30.69 97 GLN A C 1
ATOM 793 O O . GLN A 1 97 ? -28.680 -3.004 -12.488 1.00 30.69 97 GLN A O 1
ATOM 798 N N . LYS A 1 98 ? -30.235 -4.152 -11.314 1.00 27.31 98 LYS A N 1
ATOM 799 C CA . LYS A 1 98 ? -29.671 -5.499 -11.384 1.00 27.31 98 LYS A CA 1
ATOM 800 C C . LYS A 1 98 ? -28.255 -5.645 -10.821 1.00 27.31 98 LYS A C 1
ATOM 802 O O . LYS A 1 98 ? -27.303 -6.001 -11.513 1.00 27.31 98 LYS A O 1
ATOM 807 N N . TRP A 1 99 ? -28.188 -5.594 -9.491 1.00 34.84 99 TRP A N 1
ATOM 808 C CA . TRP A 1 99 ? -27.265 -6.392 -8.668 1.00 34.84 99 TRP A CA 1
ATOM 809 C C . TRP A 1 99 ? -27.546 -7.904 -8.836 1.00 34.84 99 TRP A C 1
ATOM 811 O O . TRP A 1 99 ? -27.861 -8.628 -7.899 1.00 34.84 99 TRP A O 1
ATOM 821 N N . THR A 1 100 ? -27.476 -8.409 -10.068 1.00 29.86 100 THR A N 1
ATOM 822 C CA . THR A 1 100 ? -27.652 -9.835 -10.362 1.00 29.86 100 THR A CA 1
ATOM 823 C C . THR A 1 100 ? -26.351 -10.447 -10.847 1.00 29.86 100 THR A C 1
ATOM 825 O O . THR A 1 100 ? -25.779 -10.024 -11.849 1.00 29.86 100 THR A O 1
ATOM 828 N N . LYS A 1 101 ? -25.984 -11.512 -10.126 1.00 34.28 101 LYS A N 1
ATOM 829 C CA . LYS A 1 101 ? -24.896 -12.474 -10.323 1.00 34.28 101 LYS A CA 1
ATOM 830 C C . LYS A 1 101 ? -23.503 -11.974 -9.935 1.00 34.28 101 LYS A C 1
ATOM 832 O O . LYS A 1 101 ? -22.798 -11.310 -10.694 1.00 34.28 101 LYS A O 1
ATOM 837 N N . ALA A 1 102 ? -23.092 -12.427 -8.749 1.00 37.69 102 ALA A N 1
ATOM 838 C CA . ALA A 1 102 ? -21.712 -12.683 -8.351 1.00 37.69 102 ALA A CA 1
ATOM 839 C C . ALA A 1 102 ? -21.056 -13.703 -9.309 1.00 37.69 102 ALA A C 1
ATOM 841 O O . ALA A 1 102 ? -20.790 -14.843 -8.952 1.00 37.69 102 ALA A O 1
ATOM 842 N N . GLY A 1 103 ? -20.884 -13.333 -10.578 1.00 39.00 103 GLY A N 1
ATOM 843 C CA . GLY A 1 103 ? -20.099 -14.105 -11.536 1.00 39.00 103 GLY A CA 1
ATOM 844 C C . GLY A 1 103 ? -18.631 -13.736 -11.375 1.00 39.00 103 GLY A C 1
ATOM 845 O O . GLY A 1 103 ? -18.322 -12.560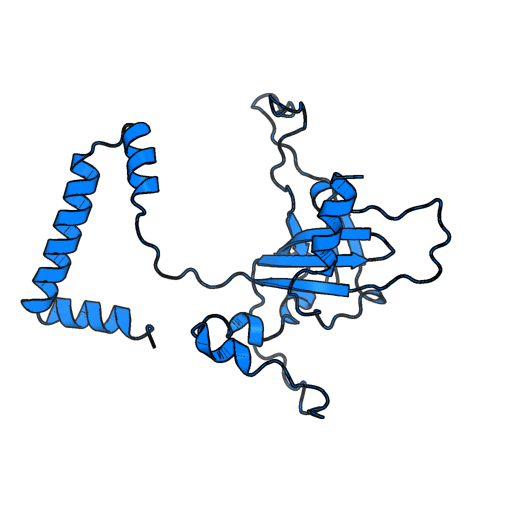 -11.539 1.00 39.00 103 GLY A O 1
ATOM 846 N N . ASN A 1 104 ? -17.786 -14.713 -11.021 1.00 46.75 104 ASN A N 1
ATOM 847 C CA . ASN A 1 104 ? -16.314 -14.718 -11.085 1.00 46.75 104 ASN A CA 1
ATOM 848 C C . ASN A 1 104 ? -15.661 -13.329 -11.189 1.00 46.75 104 ASN A C 1
ATOM 850 O O . ASN A 1 104 ? -15.088 -12.979 -12.220 1.00 46.75 104 ASN A O 1
ATOM 854 N N . ARG A 1 105 ? -15.777 -12.512 -10.137 1.00 63.41 105 ARG A N 1
ATOM 855 C CA . ARG A 1 105 ? -15.041 -11.249 -10.053 1.00 63.41 105 ARG A CA 1
ATOM 856 C C . ARG A 1 105 ? -13.780 -11.499 -9.256 1.00 63.41 105 ARG A C 1
ATOM 858 O O . ARG A 1 105 ? -13.863 -11.780 -8.065 1.00 63.41 105 ARG A O 1
ATOM 865 N N . GLU A 1 106 ? -12.636 -11.385 -9.914 1.00 76.94 106 GLU A N 1
ATOM 866 C CA . GLU A 1 106 ? -11.369 -11.334 -9.201 1.00 76.94 106 GLU A CA 1
ATOM 867 C C . GLU A 1 106 ? -11.230 -9.954 -8.544 1.00 76.94 106 GLU A C 1
ATOM 869 O O . GLU A 1 106 ? -11.328 -8.935 -9.237 1.00 76.94 106 GLU A O 1
ATOM 874 N N . PRO A 1 107 ? -11.060 -9.888 -7.214 1.00 86.19 107 PRO A N 1
ATOM 875 C CA . PRO A 1 107 ? -10.792 -8.627 -6.546 1.00 86.19 107 PRO A CA 1
ATOM 876 C C . PRO A 1 107 ? -9.387 -8.121 -6.907 1.00 86.19 107 PRO A C 1
ATOM 878 O O . PRO A 1 107 ? -8.492 -8.929 -7.179 1.00 86.19 107 PRO A O 1
ATOM 881 N N . PRO A 1 108 ? -9.144 -6.798 -6.866 1.00 89.25 108 PRO A N 1
ATOM 882 C CA . PRO A 1 108 ? -7.779 -6.292 -6.919 1.00 89.25 108 PRO A CA 1
ATOM 883 C C . PRO A 1 108 ? -6.979 -6.848 -5.737 1.00 89.25 108 PRO A C 1
ATOM 885 O O . PRO A 1 108 ? -7.485 -6.9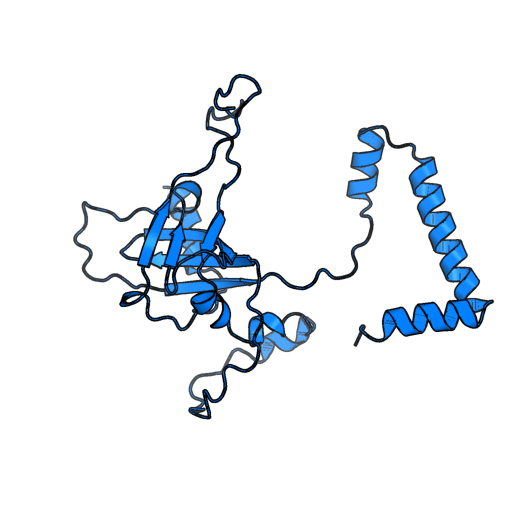00 -4.623 1.00 89.25 108 PRO A O 1
ATOM 888 N N . LEU A 1 109 ? -5.722 -7.234 -5.960 1.00 92.44 109 LEU A N 1
ATOM 889 C CA . LEU A 1 109 ? -4.865 -7.797 -4.912 1.00 92.44 109 LEU A CA 1
ATOM 890 C C . LEU A 1 109 ? -4.456 -6.757 -3.864 1.00 92.44 109 LEU A C 1
ATOM 892 O O . LEU A 1 109 ? -4.313 -7.094 -2.691 1.00 92.44 109 LEU A O 1
ATOM 896 N N . LEU A 1 110 ? -4.263 -5.506 -4.286 1.00 94.50 110 LEU A N 1
ATOM 897 C CA . LEU A 1 110 ? -3.857 -4.394 -3.432 1.00 94.50 110 LEU A CA 1
ATOM 898 C C . LEU A 1 110 ? -4.721 -3.169 -3.724 1.00 94.50 110 LEU A C 1
ATOM 900 O O . LEU A 1 110 ? -4.999 -2.851 -4.880 1.00 94.50 110 LEU A O 1
ATOM 904 N N . MET A 1 111 ? -5.108 -2.447 -2.679 1.00 94.50 111 MET A N 1
ATOM 905 C CA . MET A 1 111 ? -5.904 -1.227 -2.789 1.00 94.50 111 MET A CA 1
ATOM 906 C C . MET A 1 111 ? -5.251 -0.118 -1.977 1.00 94.50 111 MET A C 1
ATOM 908 O O . MET A 1 111 ? -4.939 -0.313 -0.809 1.00 94.50 111 MET A O 1
ATOM 912 N N . GLN A 1 112 ? -5.056 1.058 -2.565 1.00 95.94 112 GLN A N 1
ATOM 913 C CA . GLN A 1 112 ? -4.682 2.259 -1.829 1.00 95.94 112 GLN A CA 1
ATOM 914 C C . GLN A 1 112 ? -5.949 2.943 -1.329 1.00 95.94 112 GLN A C 1
ATOM 916 O O . GLN A 1 112 ? -6.813 3.308 -2.130 1.00 95.94 112 GLN A O 1
ATOM 921 N N . VAL A 1 113 ? -6.039 3.158 -0.019 1.00 95.88 113 VAL A N 1
ATOM 922 C CA . VAL A 1 113 ? -7.281 3.589 0.623 1.00 95.88 113 VAL A CA 1
ATOM 923 C C . VAL A 1 113 ? -7.078 4.733 1.604 1.00 95.88 113 VAL A C 1
ATOM 925 O O . VAL A 1 113 ? -5.970 4.982 2.097 1.00 95.88 113 VAL A O 1
ATOM 928 N N . ARG A 1 114 ? -8.173 5.444 1.866 1.00 96.50 114 ARG A N 1
ATOM 929 C CA . ARG A 1 114 ? -8.379 6.297 3.035 1.00 96.50 114 ARG A CA 1
ATOM 930 C C . ARG A 1 114 ? -9.534 5.669 3.808 1.00 96.50 114 ARG A C 1
ATOM 932 O O . ARG A 1 114 ? -10.549 5.329 3.212 1.00 96.50 114 ARG A O 1
ATOM 939 N N . LEU A 1 115 ? -9.354 5.446 5.100 1.00 96.38 115 LEU A N 1
ATOM 940 C CA . LEU A 1 115 ? -10.404 4.918 5.964 1.00 96.38 115 LEU A CA 1
ATOM 941 C C . LEU A 1 115 ? -10.660 5.940 7.063 1.00 96.38 115 LEU A C 1
ATOM 943 O O . LEU A 1 115 ? -9.745 6.302 7.803 1.00 96.38 115 LEU A O 1
ATOM 947 N N . PHE A 1 116 ? -11.903 6.386 7.144 1.00 94.88 116 PHE A N 1
ATOM 948 C CA . PHE A 1 116 ? -12.417 7.215 8.218 1.00 94.88 116 PHE A CA 1
ATOM 949 C C . PHE A 1 116 ? -13.330 6.332 9.053 1.00 94.88 116 PHE A C 1
ATOM 951 O O . PHE A 1 116 ? -14.280 5.752 8.525 1.00 94.88 116 PHE A O 1
ATOM 958 N N . TYR A 1 117 ? -12.985 6.150 10.323 1.00 93.50 117 TYR A N 1
ATOM 959 C CA . TYR A 1 117 ? -13.720 5.250 11.200 1.00 93.50 117 TYR A CA 1
ATOM 960 C C . TYR A 1 117 ? -13.646 5.721 12.647 1.00 93.50 117 TYR A C 1
ATOM 962 O O . TYR A 1 117 ? -12.552 5.847 13.198 1.00 93.50 117 TYR A O 1
ATOM 970 N N . ASN A 1 118 ? -14.799 5.987 13.262 1.00 89.88 118 ASN A N 1
ATOM 971 C CA . ASN A 1 118 ? -14.931 6.371 14.673 1.00 89.88 118 ASN A CA 1
ATOM 972 C C . ASN A 1 118 ? -13.971 7.503 15.098 1.00 89.88 118 ASN A C 1
ATOM 974 O O . ASN A 1 118 ? -13.295 7.424 16.123 1.00 89.88 118 ASN A O 1
ATOM 978 N N . GLY A 1 119 ? -13.877 8.551 14.272 1.00 88.62 119 GLY A N 1
ATOM 979 C CA . GLY A 1 119 ? -13.020 9.718 14.523 1.00 88.62 119 GLY A CA 1
ATOM 980 C C . GLY A 1 119 ? -11.534 9.514 14.199 1.00 88.62 119 GLY A C 1
ATOM 981 O O . GLY A 1 119 ? -10.758 10.460 14.296 1.00 88.62 119 GLY A O 1
ATOM 982 N N . CYS A 1 120 ? -11.132 8.318 13.768 1.00 91.50 120 CYS A N 1
ATOM 983 C CA . CYS A 1 120 ? -9.785 8.030 13.291 1.00 91.50 120 CYS A CA 1
ATOM 984 C C . CYS A 1 120 ? -9.694 8.221 11.770 1.00 91.50 120 CYS A C 1
ATOM 986 O O . CYS A 1 120 ? -10.608 7.846 11.031 1.00 91.50 120 CYS A O 1
ATOM 988 N N . ALA A 1 121 ? -8.565 8.761 11.299 1.00 94.69 121 ALA A N 1
ATOM 989 C CA . ALA A 1 121 ? -8.234 8.840 9.879 1.00 94.69 121 ALA A CA 1
ATOM 990 C C . ALA A 1 121 ? -6.996 7.996 9.563 1.00 94.69 121 ALA A C 1
ATOM 992 O O . ALA A 1 121 ? -5.888 8.237 10.060 1.00 94.69 121 ALA A O 1
ATOM 993 N N . VAL A 1 122 ? -7.183 7.029 8.674 1.00 96.56 122 VAL A N 1
ATOM 994 C CA . VAL A 1 122 ? -6.195 6.027 8.282 1.00 96.56 122 VAL A CA 1
ATOM 995 C C . VAL A 1 122 ? -5.846 6.215 6.809 1.00 96.56 122 VAL A C 1
ATOM 997 O O . VAL A 1 122 ? -6.719 6.367 5.954 1.00 96.56 122 VAL A O 1
ATOM 1000 N N . LYS A 1 123 ? -4.552 6.180 6.492 1.00 97.12 123 LYS A N 1
ATOM 1001 C CA . LYS A 1 123 ? -4.031 6.205 5.122 1.00 97.12 123 LYS A CA 1
ATOM 1002 C C . LYS A 1 123 ? -3.045 5.069 4.936 1.00 97.12 123 LYS A C 1
ATOM 1004 O O . LYS A 1 123 ? -2.054 4.987 5.659 1.00 97.12 123 LYS A O 1
ATOM 1009 N N . GLY A 1 124 ? -3.256 4.282 3.892 1.00 96.88 124 GLY A N 1
ATOM 1010 C CA . GLY A 1 124 ? -2.328 3.222 3.539 1.00 96.88 124 GLY A CA 1
ATOM 1011 C C . GLY A 1 124 ? -2.821 2.381 2.378 1.00 96.88 124 GLY A C 1
ATOM 1012 O O . GLY A 1 124 ? -3.610 2.831 1.542 1.00 96.88 124 GLY A O 1
ATOM 1013 N N . THR A 1 125 ? -2.334 1.154 2.344 1.00 97.75 125 THR A N 1
ATOM 1014 C CA . THR A 1 125 ? -2.765 0.121 1.418 1.00 97.75 125 THR A CA 1
ATOM 1015 C C . THR A 1 125 ? -3.408 -1.037 2.173 1.00 97.75 125 THR A C 1
ATOM 1017 O O . THR A 1 125 ? -3.091 -1.283 3.335 1.00 97.75 125 THR A O 1
ATOM 1020 N N . LEU A 1 126 ? -4.338 -1.728 1.523 1.00 97.75 126 LEU A N 1
ATOM 1021 C CA . LEU A 1 126 ? -4.949 -2.959 2.006 1.00 97.75 126 LEU A CA 1
ATOM 1022 C C . LEU A 1 126 ? -4.642 -4.068 1.007 1.00 97.75 126 LEU A C 1
ATOM 1024 O O . LEU A 1 126 ? -4.994 -3.956 -0.170 1.00 97.75 126 LEU A O 1
ATOM 1028 N N . LEU A 1 127 ? -3.979 -5.120 1.481 1.00 97.25 127 LEU A N 1
ATOM 1029 C CA . LEU A 1 127 ? -3.729 -6.331 0.710 1.00 97.25 127 LEU A CA 1
ATOM 1030 C C . LEU A 1 127 ? -4.864 -7.330 0.943 1.00 97.25 127 LEU A C 1
ATOM 1032 O O . LEU A 1 127 ? -5.269 -7.570 2.085 1.00 97.25 127 LEU A O 1
ATOM 1036 N N . VAL A 1 128 ? -5.362 -7.943 -0.126 1.00 96.00 128 VAL A N 1
ATOM 1037 C CA . VAL A 1 128 ? -6.376 -8.991 -0.010 1.00 96.00 128 VAL A CA 1
ATOM 1038 C C . VAL A 1 128 ? -5.765 -10.226 0.630 1.00 96.00 128 VAL A C 1
ATOM 1040 O O . VAL A 1 128 ? -4.796 -10.796 0.126 1.00 96.00 128 VAL A O 1
ATOM 1043 N N . ASN A 1 129 ? -6.361 -10.670 1.731 1.00 95.94 129 ASN A N 1
ATOM 1044 C CA . ASN A 1 129 ? -5.965 -11.893 2.407 1.00 95.94 129 ASN A CA 1
ATOM 1045 C C . ASN A 1 129 ? -7.140 -12.875 2.447 1.00 95.94 129 ASN A C 1
ATOM 1047 O O . ASN A 1 129 ? -8.085 -12.718 3.217 1.00 95.94 129 ASN A O 1
ATOM 1051 N N . ARG A 1 130 ? -7.035 -13.928 1.631 1.00 93.19 130 ARG A N 1
ATOM 1052 C CA . ARG A 1 130 ? -8.036 -15.003 1.509 1.00 93.19 130 ARG A CA 1
ATOM 1053 C C . ARG A 1 130 ? -8.185 -15.867 2.761 1.00 93.19 130 ARG A C 1
ATOM 1055 O O . ARG A 1 130 ? -9.144 -16.617 2.867 1.00 93.19 130 ARG A O 1
ATOM 1062 N N . LYS A 1 131 ? -7.226 -15.797 3.690 1.00 94.81 131 LYS A N 1
ATOM 1063 C CA . LYS A 1 131 ? -7.282 -16.519 4.968 1.00 94.81 131 LYS A CA 1
ATOM 1064 C C . LYS A 1 131 ? -8.049 -15.747 6.042 1.00 94.81 131 LYS A C 1
ATOM 1066 O O . LYS A 1 131 ? -8.269 -16.298 7.114 1.00 94.81 131 LYS A O 1
ATOM 1071 N N . LEU A 1 132 ? -8.394 -14.480 5.796 1.00 94.62 132 LEU A N 1
ATOM 1072 C CA . LEU A 1 132 ? -9.200 -13.710 6.736 1.00 94.62 132 LEU A CA 1
ATOM 1073 C C . LEU A 1 132 ? -10.650 -14.163 6.701 1.00 94.62 132 LEU A C 1
ATOM 1075 O O . LEU A 1 132 ? -11.197 -14.468 5.642 1.00 94.62 132 LEU A O 1
ATOM 1079 N N . GLU A 1 133 ? -11.272 -14.128 7.873 1.00 94.31 133 GLU A N 1
ATOM 1080 C CA . GLU A 1 133 ? -12.713 -14.284 7.988 1.00 94.31 133 GLU A CA 1
ATOM 1081 C C . GLU A 1 133 ? -13.434 -13.193 7.177 1.00 94.31 133 GLU A C 1
ATOM 1083 O O . GLU A 1 133 ? -12.925 -12.067 7.053 1.00 94.31 133 GLU A O 1
ATOM 1088 N N . PRO A 1 134 ? -14.611 -13.502 6.607 1.00 94.62 134 PRO A N 1
ATOM 1089 C CA . PRO A 1 134 ? -15.374 -12.527 5.848 1.00 94.62 134 PRO A CA 1
ATOM 1090 C C . PRO A 1 134 ? -15.714 -11.284 6.674 1.00 94.62 134 PRO A C 1
ATOM 1092 O O . PRO A 1 134 ? -16.064 -11.388 7.845 1.00 94.62 134 PRO A O 1
ATOM 1095 N N . GLY A 1 135 ? -15.655 -10.105 6.054 1.00 94.88 135 GLY A N 1
ATOM 1096 C CA . GLY A 1 135 ? -16.057 -8.857 6.710 1.00 94.88 135 GLY A CA 1
ATOM 1097 C C . GLY A 1 135 ? -14.995 -8.258 7.633 1.00 94.88 135 GLY A C 1
ATOM 1098 O O . GLY A 1 135 ? -15.314 -7.366 8.410 1.00 94.88 135 GLY A O 1
ATOM 1099 N N . LYS A 1 136 ? -13.737 -8.709 7.543 1.00 96.88 136 LYS A N 1
ATOM 1100 C CA . LYS A 1 136 ? -12.620 -8.150 8.316 1.00 96.88 136 LYS A CA 1
ATOM 1101 C C . LYS A 1 136 ? -11.754 -7.177 7.531 1.00 96.88 136 LYS A C 1
ATOM 1103 O O . LYS A 1 136 ? -11.443 -7.414 6.356 1.00 96.88 136 LYS A O 1
ATOM 1108 N N . ILE A 1 137 ? -11.304 -6.134 8.223 1.00 97.62 137 ILE A N 1
ATOM 1109 C CA . ILE A 1 137 ? -10.236 -5.223 7.805 1.00 97.62 137 ILE A CA 1
ATOM 1110 C C . ILE A 1 137 ? -9.239 -5.112 8.955 1.00 97.62 137 ILE A C 1
ATOM 1112 O O . ILE A 1 137 ? -9.613 -4.804 10.081 1.00 97.62 137 ILE A O 1
ATOM 1116 N N . LEU A 1 138 ? -7.962 -5.338 8.666 1.00 97.88 138 LEU A N 1
ATOM 1117 C CA . LEU A 1 138 ? -6.888 -5.211 9.642 1.00 97.88 138 LEU A CA 1
ATOM 1118 C C . LEU A 1 138 ? -6.035 -3.991 9.300 1.00 97.88 138 LEU A C 1
ATOM 1120 O O . LEU A 1 138 ? -5.447 -3.933 8.218 1.00 97.88 138 LEU A O 1
ATOM 1124 N N . ILE A 1 139 ? -5.950 -3.032 10.216 1.00 97.69 139 ILE A N 1
ATOM 1125 C CA . ILE A 1 139 ? -5.157 -1.805 10.069 1.00 97.69 139 ILE A CA 1
ATOM 1126 C C . ILE A 1 139 ? -3.981 -1.794 11.044 1.00 97.69 139 ILE A C 1
ATOM 1128 O O . ILE A 1 139 ? -4.010 -2.477 12.064 1.00 97.69 139 ILE A O 1
ATOM 1132 N N . ARG A 1 140 ? -2.949 -1.005 10.742 1.00 97.38 140 ARG A N 1
ATOM 1133 C CA . ARG A 1 140 ? -1.740 -0.884 11.571 1.00 97.38 140 ARG A CA 1
ATOM 1134 C C . ARG A 1 140 ? -1.552 0.513 12.151 1.00 97.38 140 ARG A C 1
ATOM 1136 O O . ARG A 1 140 ? -2.000 1.469 11.511 1.00 97.38 140 ARG A O 1
ATOM 1143 N N . PRO A 1 141 ? -0.844 0.659 13.288 1.00 96.62 141 PRO A N 1
ATOM 1144 C CA . PRO A 1 141 ? -0.487 1.960 13.850 1.00 96.62 141 PRO A CA 1
ATOM 1145 C C . PRO A 1 141 ? 0.162 2.901 12.828 1.00 96.62 141 PRO A C 1
ATOM 1147 O O . PRO A 1 141 ? -0.246 4.055 12.711 1.00 96.62 141 PRO A O 1
ATOM 1150 N N . SER A 1 142 ? 1.088 2.401 12.005 1.00 95.19 142 SER A N 1
ATOM 1151 C CA . SER A 1 142 ? 1.748 3.172 10.940 1.00 95.19 142 SER A CA 1
ATOM 1152 C C . SER A 1 142 ? 0.779 3.784 9.919 1.00 95.19 142 SER A C 1
ATOM 1154 O O . SER A 1 142 ? 1.058 4.836 9.328 1.00 95.19 142 SER A O 1
ATOM 1156 N N . MET A 1 143 ? -0.397 3.184 9.720 1.00 97.25 143 MET A N 1
ATOM 1157 C CA . MET A 1 143 ? -1.428 3.685 8.808 1.00 97.25 143 MET A CA 1
ATOM 1158 C C . MET A 1 143 ? -2.242 4.834 9.415 1.00 97.25 143 MET A C 1
ATOM 1160 O O . MET A 1 143 ? -2.794 5.649 8.670 1.00 97.25 143 MET A O 1
ATOM 1164 N N . ILE A 1 144 ? -2.322 4.928 10.742 1.00 96.31 144 ILE A N 1
ATOM 1165 C CA . ILE A 1 144 ? -3.125 5.933 11.438 1.00 96.31 144 ILE A CA 1
ATOM 1166 C C . ILE A 1 144 ? -2.428 7.288 11.342 1.00 96.31 144 ILE A C 1
ATOM 1168 O O . ILE A 1 144 ? -1.267 7.461 11.712 1.00 96.31 144 ILE A O 1
ATOM 1172 N N . LYS A 1 145 ? -3.126 8.274 10.778 1.00 94.88 145 LYS A N 1
ATOM 1173 C CA . LYS A 1 145 ? -2.589 9.626 10.560 1.00 94.88 145 LYS A CA 1
ATOM 1174 C C . LYS A 1 145 ? -3.199 10.655 11.501 1.00 94.88 145 LYS A C 1
ATOM 1176 O O . LYS A 1 145 ? -2.543 11.667 11.759 1.00 94.88 145 LYS A O 1
ATOM 1181 N N . VAL A 1 146 ? -4.411 10.381 11.977 1.00 92.88 146 VAL A N 1
ATOM 1182 C CA . VAL A 1 146 ? -5.127 11.118 13.019 1.00 92.88 146 VAL A CA 1
ATOM 1183 C C . VAL A 1 146 ? -5.806 10.080 13.909 1.00 92.88 146 VAL A C 1
ATOM 1185 O O . VAL A 1 146 ? -6.551 9.236 13.408 1.00 92.88 146 VAL A O 1
ATOM 1188 N N . GLU A 1 147 ? -5.493 10.109 15.200 1.00 91.56 147 GLU A N 1
ATOM 1189 C CA . GLU A 1 147 ? -6.160 9.281 16.206 1.00 91.56 147 GLU A CA 1
ATOM 1190 C C . GLU A 1 147 ? -7.468 9.929 16.653 1.00 91.56 147 GLU A C 1
ATOM 1192 O O . GLU A 1 147 ? -7.646 11.141 16.524 1.00 91.56 147 GLU A O 1
ATOM 1197 N N . THR A 1 148 ? -8.365 9.110 17.194 1.00 89.12 148 THR A N 1
ATOM 1198 C CA . THR A 1 148 ? -9.597 9.596 17.812 1.00 89.12 148 THR A CA 1
ATOM 1199 C C . THR A 1 148 ? -9.258 10.445 19.038 1.00 89.12 148 THR A C 1
ATOM 1201 O O . THR A 1 148 ? -8.502 10.012 19.909 1.00 89.12 148 THR A O 1
ATOM 1204 N N . ASP A 1 149 ? -9.823 11.648 19.112 1.00 84.38 149 ASP A N 1
ATOM 1205 C CA . ASP A 1 149 ? -9.676 12.524 20.271 1.00 84.38 149 ASP A CA 1
ATOM 1206 C C . ASP A 1 149 ? -10.619 12.066 21.392 1.00 84.38 149 ASP A C 1
ATOM 1208 O O . ASP A 1 149 ? -11.836 12.048 21.220 1.00 84.38 149 ASP A O 1
ATOM 1212 N N . SER A 1 150 ? -10.058 11.671 22.536 1.00 79.56 150 SER A N 1
ATOM 1213 C CA . SER A 1 150 ? -10.822 11.249 23.715 1.00 79.56 150 SER A CA 1
ATOM 1214 C C . SER A 1 150 ? -11.314 12.416 24.576 1.00 79.56 150 SER A C 1
ATOM 1216 O O . SER A 1 150 ? -12.091 12.201 25.505 1.00 79.56 150 SER A O 1
ATOM 1218 N N . THR A 1 151 ? -10.848 13.638 24.306 1.00 81.25 151 THR A N 1
ATOM 1219 C CA . THR A 1 151 ? -11.117 14.830 25.125 1.00 81.25 151 THR A CA 1
ATOM 1220 C C . THR A 1 151 ? -12.286 15.664 24.615 1.00 81.25 151 THR A C 1
ATOM 1222 O O . THR A 1 151 ? -12.887 16.407 25.392 1.00 81.25 151 THR A O 1
ATOM 1225 N N . LEU A 1 152 ? -12.638 15.528 23.335 1.00 71.69 152 LEU A N 1
ATOM 1226 C CA . LEU A 1 152 ? -13.759 16.232 22.724 1.00 71.69 152 LEU A CA 1
ATOM 1227 C C . LEU A 1 152 ? -14.972 15.301 22.605 1.00 71.69 152 LEU A C 1
ATOM 1229 O O . LEU A 1 152 ? -14.833 14.181 22.106 1.00 71.69 152 LEU A O 1
ATOM 1233 N N . PRO A 1 153 ? -16.172 15.738 23.027 1.00 66.00 153 PRO A N 1
ATOM 1234 C CA . PRO A 1 153 ? -17.387 14.989 22.762 1.00 66.00 153 PRO A CA 1
ATOM 1235 C C . PRO A 1 153 ? -17.589 14.926 21.248 1.00 66.00 153 PRO A C 1
ATOM 1237 O O . PRO A 1 153 ? -17.741 15.943 20.573 1.00 66.00 153 PRO A O 1
ATOM 1240 N N . VAL A 1 154 ? -17.538 13.715 20.703 1.00 63.75 154 VAL A N 1
ATOM 1241 C CA . VAL A 1 154 ? -17.715 13.498 19.273 1.00 63.75 154 VAL A CA 1
ATOM 1242 C C . VAL A 1 154 ? -19.209 13.531 18.973 1.00 63.75 154 VAL A C 1
ATOM 1244 O O . VAL A 1 154 ? -19.891 12.516 19.062 1.00 63.75 154 VAL A O 1
ATOM 1247 N N . GLU A 1 155 ? -19.733 14.718 18.672 1.00 66.44 155 GLU A N 1
ATOM 1248 C CA . GLU A 1 155 ? -21.163 14.903 18.391 1.00 66.44 155 GLU A CA 1
ATOM 1249 C C . GLU A 1 155 ? -21.592 14.192 17.098 1.00 66.44 155 GLU A C 1
ATOM 1251 O O . GLU A 1 155 ? -22.714 13.696 17.007 1.00 66.44 155 GLU A O 1
ATOM 1256 N N . GLN A 1 156 ? -20.691 14.089 16.110 1.00 70.62 156 GLN A N 1
ATOM 1257 C CA . GLN A 1 156 ? -20.950 13.374 14.862 1.00 70.62 156 GLN A CA 1
ATOM 1258 C C . GLN A 1 156 ? -19.655 12.813 14.253 1.00 70.62 156 GLN A C 1
ATOM 1260 O O . GLN A 1 156 ? -18.731 13.557 13.925 1.00 70.62 156 GLN A O 1
ATOM 1265 N N . THR A 1 157 ? -19.586 11.491 14.073 1.00 80.81 157 THR A N 1
ATOM 1266 C CA . THR A 1 157 ? -18.587 10.835 13.215 1.00 80.81 157 THR A CA 1
ATOM 1267 C C . THR A 1 157 ? -19.199 10.488 11.868 1.00 80.81 157 THR A C 1
ATOM 1269 O O . THR A 1 157 ? -20.412 10.336 11.728 1.00 80.81 157 THR A O 1
ATOM 1272 N N . PHE A 1 158 ? -18.344 10.315 10.865 1.00 87.38 158 PHE A N 1
ATOM 1273 C CA . PHE A 1 158 ? -18.713 9.612 9.648 1.00 87.38 158 PHE A CA 1
ATOM 1274 C C . PHE A 1 158 ? -17.750 8.452 9.435 1.00 87.38 158 PHE A C 1
ATOM 1276 O O . PHE A 1 158 ? -16.550 8.562 9.698 1.00 87.38 158 PHE A O 1
ATOM 1283 N N . ASN A 1 159 ? -18.299 7.349 8.937 1.00 93.06 159 ASN A N 1
ATOM 1284 C CA . ASN A 1 159 ? -17.536 6.169 8.584 1.00 93.06 159 ASN A CA 1
ATOM 1285 C C . ASN A 1 159 ? -17.525 6.042 7.051 1.00 93.06 159 ASN A C 1
ATOM 1287 O O . ASN A 1 159 ? -18.572 6.043 6.388 1.00 93.06 159 ASN A O 1
ATOM 1291 N N . SER A 1 160 ? -16.334 5.959 6.461 1.00 94.50 160 SER A N 1
ATOM 1292 C CA . SER A 1 160 ? -16.164 5.697 5.032 1.00 94.50 160 SER A CA 1
ATOM 1293 C C . SER A 1 160 ? -14.862 4.955 4.752 1.00 94.50 160 SER A C 1
ATOM 1295 O O . SER A 1 160 ? -13.806 5.259 5.302 1.00 94.50 160 SER A O 1
ATOM 1297 N N . LEU A 1 161 ? -14.944 3.975 3.852 1.00 95.50 161 LEU A N 1
ATOM 1298 C CA . LEU A 1 161 ? -13.783 3.353 3.234 1.00 95.50 161 LEU A CA 1
ATOM 1299 C C . LEU A 1 161 ? -13.694 3.856 1.799 1.00 95.50 161 LEU A C 1
ATOM 1301 O O . LEU A 1 161 ? -14.582 3.622 0.984 1.00 95.50 161 LEU A O 1
ATOM 1305 N N . GLU A 1 162 ? -12.622 4.566 1.501 1.00 94.38 162 GLU A N 1
ATOM 1306 C CA . GLU A 1 162 ? -12.452 5.323 0.273 1.00 94.38 162 GLU A CA 1
ATOM 1307 C C . GLU A 1 162 ? -11.257 4.810 -0.521 1.00 94.38 162 GLU A C 1
ATOM 1309 O O . GLU A 1 162 ? -10.132 4.740 -0.024 1.00 94.38 162 GLU A O 1
ATOM 1314 N N . ILE A 1 163 ? -11.494 4.460 -1.779 1.00 92.75 163 ILE A N 1
ATOM 1315 C CA . ILE A 1 163 ? -10.505 3.882 -2.685 1.00 92.75 163 ILE A CA 1
ATOM 1316 C C . ILE A 1 163 ? -9.891 4.991 -3.522 1.00 92.75 163 ILE A C 1
ATOM 1318 O O . ILE A 1 163 ? -10.596 5.830 -4.079 1.00 92.75 163 ILE A O 1
ATOM 1322 N N . VAL A 1 164 ? -8.568 4.969 -3.644 1.00 92.00 164 VAL A N 1
ATOM 1323 C CA . VAL A 1 164 ? -7.810 5.942 -4.446 1.00 92.00 164 VAL A CA 1
ATOM 1324 C C . VAL A 1 164 ? -7.156 5.307 -5.647 1.00 92.00 164 VAL A C 1
ATOM 1326 O O . VAL A 1 164 ? -7.107 5.901 -6.719 1.00 92.00 164 VAL A O 1
ATOM 1329 N N . ALA A 1 165 ? -6.645 4.099 -5.471 1.00 90.56 165 ALA A N 1
ATOM 1330 C CA . ALA A 1 165 ? -6.066 3.320 -6.543 1.00 90.56 165 ALA A CA 1
ATOM 1331 C C . ALA A 1 165 ? -6.185 1.841 -6.202 1.00 90.56 165 ALA A C 1
ATOM 1333 O O . ALA A 1 165 ? -6.267 1.468 -5.031 1.00 90.56 165 ALA A O 1
ATOM 1334 N N . VAL A 1 166 ? -6.145 1.000 -7.224 1.00 91.19 166 VAL A N 1
ATOM 1335 C CA . VAL A 1 166 ? -6.102 -0.450 -7.068 1.00 91.19 166 VAL A CA 1
ATOM 1336 C C . VAL A 1 166 ? -4.944 -1.019 -7.877 1.00 91.19 166 VAL A C 1
ATOM 1338 O O . VAL A 1 166 ? -4.411 -0.364 -8.775 1.00 91.19 166 VAL A O 1
ATOM 1341 N N . SER A 1 167 ? -4.518 -2.231 -7.542 1.00 88.44 167 SER A N 1
ATOM 1342 C CA . SER A 1 167 ? -3.543 -2.969 -8.334 1.00 88.44 167 SER A CA 1
ATOM 1343 C C . SER A 1 167 ? -4.143 -3.355 -9.679 1.00 88.44 167 SER A C 1
ATOM 1345 O O . SER A 1 167 ? -5.240 -3.913 -9.732 1.00 88.44 167 SER A O 1
ATOM 1347 N N . HIS A 1 168 ? -3.372 -3.145 -10.738 1.00 83.56 168 HIS A N 1
ATOM 1348 C CA . HIS A 1 168 ? -3.676 -3.612 -12.085 1.00 83.56 168 HIS A CA 1
ATOM 1349 C C . HIS A 1 168 ? -2.587 -4.565 -12.558 1.00 83.56 168 HIS A C 1
ATOM 1351 O O . HIS A 1 168 ? -1.492 -4.610 -11.990 1.00 83.56 168 HIS A O 1
ATOM 1357 N N . LYS A 1 169 ? -2.876 -5.303 -13.632 1.00 79.81 169 LYS A N 1
ATOM 1358 C CA . LYS A 1 169 ? -1.847 -6.059 -14.338 1.00 79.81 169 LYS A CA 1
ATOM 1359 C C . LYS A 1 169 ? -0.744 -5.085 -14.787 1.00 79.81 169 LYS A C 1
ATOM 1361 O O . LYS A 1 169 ? -1.075 -4.081 -15.420 1.00 79.81 169 LYS A O 1
ATOM 1366 N N . PRO A 1 170 ? 0.535 -5.341 -14.461 1.00 80.00 170 PRO A N 1
ATOM 1367 C CA . PRO A 1 170 ? 1.618 -4.467 -14.884 1.00 80.00 170 PRO A CA 1
ATOM 1368 C C . PRO A 1 170 ? 1.660 -4.351 -16.409 1.00 80.00 170 PRO A C 1
ATOM 1370 O O . PRO A 1 170 ? 1.634 -5.360 -17.117 1.00 80.00 170 PRO A O 1
ATOM 1373 N N . GLY A 1 171 ? 1.711 -3.114 -16.902 1.00 79.00 171 GLY A N 1
ATOM 1374 C CA . GLY A 1 171 ? 1.983 -2.827 -18.306 1.00 79.00 171 GLY A CA 1
ATOM 1375 C C . GLY A 1 171 ? 3.470 -2.963 -18.635 1.00 79.00 171 GLY A C 1
ATOM 1376 O O . GLY A 1 171 ? 4.301 -3.234 -17.766 1.00 79.00 171 GLY A O 1
ATOM 1377 N N . ARG A 1 172 ? 3.818 -2.734 -19.903 1.00 79.88 172 ARG A N 1
ATOM 1378 C CA . ARG A 1 172 ? 5.218 -2.691 -20.334 1.00 79.88 172 ARG A CA 1
ATOM 1379 C C . ARG A 1 172 ? 5.910 -1.472 -19.723 1.00 79.88 172 ARG A C 1
ATOM 1381 O O . ARG A 1 172 ? 5.410 -0.356 -19.824 1.00 79.88 172 ARG A O 1
ATOM 1388 N N . THR A 1 173 ? 7.068 -1.685 -19.112 1.00 82.75 173 THR A N 1
ATOM 1389 C CA . THR A 1 173 ? 7.932 -0.622 -18.589 1.00 82.75 173 THR A CA 1
ATOM 1390 C C . THR A 1 173 ? 9.241 -0.587 -19.370 1.00 82.75 173 THR A C 1
ATOM 1392 O O . THR A 1 173 ? 9.630 -1.570 -20.004 1.00 82.75 173 THR A O 1
ATOM 1395 N N . PHE A 1 174 ? 9.913 0.563 -19.357 1.00 84.19 174 PHE A N 1
ATOM 1396 C CA . PHE A 1 174 ? 11.172 0.772 -20.069 1.00 84.19 174 PHE A CA 1
ATOM 1397 C C . PHE A 1 174 ? 12.257 1.248 -19.111 1.00 84.19 174 PHE A C 1
ATOM 1399 O O . PHE A 1 174 ? 11.979 1.840 -18.064 1.00 84.19 174 PHE A O 1
ATOM 1406 N N . LEU A 1 175 ? 13.506 0.993 -19.489 1.00 88.44 175 LEU A N 1
ATOM 1407 C CA . LEU A 1 175 ? 14.662 1.413 -18.717 1.00 88.44 175 LEU A CA 1
ATOM 1408 C C . LEU A 1 175 ? 14.815 2.941 -18.778 1.00 88.44 175 LEU A C 1
ATOM 1410 O O . LEU A 1 175 ? 15.002 3.524 -19.843 1.00 88.44 175 LEU A O 1
ATOM 1414 N N . SER A 1 176 ? 14.733 3.595 -17.619 1.00 91.25 176 SER A N 1
ATOM 1415 C CA . SER A 1 176 ? 14.917 5.043 -17.498 1.00 91.25 176 SER A CA 1
ATOM 1416 C C . SER A 1 176 ? 16.398 5.418 -17.498 1.00 91.25 176 SER A C 1
ATOM 1418 O O . SER A 1 176 ? 17.202 4.774 -16.826 1.00 91.25 176 SER A O 1
ATOM 1420 N N . ARG A 1 177 ? 16.749 6.537 -18.145 1.00 90.62 177 ARG A N 1
ATOM 1421 C CA . ARG A 1 177 ? 18.102 7.126 -18.087 1.00 90.62 177 ARG A CA 1
ATOM 1422 C C . ARG A 1 177 ? 18.599 7.379 -16.661 1.00 90.62 177 ARG A C 1
ATOM 1424 O O . ARG A 1 177 ? 19.787 7.246 -16.397 1.00 90.62 177 ARG A O 1
ATOM 1431 N N . PHE A 1 178 ? 17.695 7.709 -15.738 1.00 94.88 178 PHE A N 1
ATOM 1432 C CA . PHE A 1 178 ? 18.053 7.919 -14.334 1.00 94.88 178 PHE A CA 1
ATOM 1433 C C . PHE A 1 178 ? 18.453 6.606 -13.664 1.00 94.88 178 PHE A C 1
ATOM 1435 O O . PHE A 1 178 ? 19.414 6.571 -12.903 1.00 94.88 178 PHE A O 1
ATOM 1442 N N . LEU A 1 179 ? 17.759 5.513 -13.996 1.00 94.00 179 LEU A N 1
ATOM 1443 C CA . LEU A 1 179 ? 18.108 4.190 -13.493 1.00 94.00 179 LEU A CA 1
ATOM 1444 C C . LEU A 1 179 ? 19.440 3.712 -14.082 1.00 94.00 179 LEU A C 1
ATOM 1446 O O . LEU A 1 179 ? 20.247 3.159 -13.347 1.00 94.00 179 LEU A O 1
ATOM 1450 N N . ILE A 1 180 ? 19.709 3.993 -15.361 1.00 93.62 180 ILE A N 1
ATOM 1451 C CA . ILE A 1 180 ? 21.020 3.727 -15.978 1.00 93.62 180 ILE A CA 1
ATOM 1452 C C . ILE A 1 180 ? 22.127 4.436 -15.196 1.00 93.62 180 ILE A C 1
ATOM 1454 O O . ILE A 1 180 ? 23.077 3.786 -14.780 1.00 93.62 180 ILE A O 1
ATOM 1458 N N . ALA A 1 181 ? 21.980 5.736 -14.926 1.00 94.00 181 ALA A N 1
ATOM 1459 C CA . ALA A 1 181 ? 22.981 6.496 -14.179 1.00 94.00 181 ALA A CA 1
ATOM 1460 C C . ALA A 1 181 ? 23.244 5.907 -12.780 1.00 94.00 181 ALA A C 1
ATOM 1462 O O . ALA A 1 181 ? 24.400 5.756 -12.385 1.00 94.00 181 ALA A O 1
ATOM 1463 N N . LEU A 1 182 ? 22.186 5.526 -12.054 1.00 96.19 182 LEU A N 1
ATOM 1464 C CA . LEU A 1 182 ? 22.304 4.890 -10.737 1.00 96.19 182 LEU A CA 1
ATOM 1465 C C . LEU A 1 182 ? 22.989 3.522 -10.808 1.00 96.19 182 LEU A C 1
ATOM 1467 O O . LEU A 1 182 ? 23.826 3.209 -9.966 1.00 96.19 182 LEU A O 1
ATOM 1471 N N . LEU A 1 183 ? 22.664 2.711 -11.813 1.00 95.69 183 LEU A N 1
ATOM 1472 C CA . LEU A 1 183 ? 23.275 1.397 -12.000 1.00 95.69 183 LEU A CA 1
ATOM 1473 C C . LEU A 1 183 ? 24.746 1.510 -12.411 1.00 95.69 183 LEU A C 1
ATOM 1475 O O . LEU A 1 183 ? 25.576 0.762 -11.902 1.00 95.69 183 LEU A O 1
ATOM 1479 N N . THR A 1 184 ? 25.089 2.463 -13.279 1.00 94.81 184 THR A N 1
ATOM 1480 C CA . THR A 1 184 ? 26.482 2.762 -13.627 1.00 94.81 184 THR A CA 1
ATOM 1481 C C . THR A 1 184 ? 27.267 3.229 -12.410 1.00 94.81 184 THR A C 1
ATOM 1483 O O . THR A 1 184 ? 28.374 2.748 -12.184 1.00 94.81 184 THR A O 1
ATOM 1486 N N . TYR A 1 185 ? 26.684 4.098 -11.577 1.00 95.88 185 TYR A N 1
ATOM 1487 C CA . TYR A 1 185 ? 27.280 4.470 -10.293 1.00 95.88 185 TYR A CA 1
ATOM 1488 C C . TYR A 1 185 ? 27.477 3.251 -9.376 1.00 95.88 185 TYR A C 1
ATOM 1490 O O . TYR A 1 185 ? 28.513 3.120 -8.733 1.00 95.88 185 TYR A O 1
ATOM 1498 N N . GLY A 1 186 ? 26.522 2.316 -9.377 1.00 96.00 186 GLY A N 1
ATOM 1499 C CA . GLY A 1 186 ? 26.612 1.027 -8.687 1.00 96.00 186 GLY A CA 1
ATOM 1500 C C . GLY A 1 186 ? 27.593 0.019 -9.303 1.00 96.00 186 GLY A C 1
ATOM 1501 O O . GLY A 1 186 ? 27.667 -1.109 -8.822 1.00 96.00 186 GLY A O 1
ATOM 1502 N N . GLY A 1 187 ? 28.339 0.395 -10.348 1.00 96.06 187 GLY A N 1
ATOM 1503 C CA . GLY A 1 187 ? 29.392 -0.424 -10.952 1.00 96.06 187 GLY A CA 1
ATOM 1504 C C . GLY A 1 187 ? 28.973 -1.230 -12.183 1.00 96.06 187 GLY A C 1
ATOM 1505 O O . GLY A 1 187 ? 29.772 -2.023 -12.679 1.00 96.06 187 GLY A O 1
ATOM 1506 N N . VAL A 1 188 ? 27.757 -1.045 -12.709 1.00 96.19 188 VAL A N 1
ATOM 1507 C CA . VAL A 1 188 ? 27.355 -1.689 -13.970 1.00 96.19 188 VAL A CA 1
ATOM 1508 C C . VAL A 1 188 ? 28.084 -1.020 -15.149 1.00 96.19 188 VAL A C 1
ATOM 1510 O O . VAL A 1 188 ? 27.948 0.195 -15.325 1.00 96.19 188 VAL A O 1
ATOM 1513 N N . PRO A 1 189 ? 28.832 -1.768 -15.986 1.00 95.69 189 PRO A N 1
ATOM 1514 C CA . PRO A 1 189 ? 29.589 -1.191 -17.097 1.00 95.69 189 PRO A CA 1
ATOM 1515 C C . PRO A 1 189 ? 28.709 -0.425 -18.092 1.00 95.69 189 PRO A C 1
ATOM 1517 O O . PRO A 1 189 ? 27.620 -0.876 -18.439 1.00 95.69 189 PRO A O 1
ATOM 1520 N N . GLY A 1 190 ? 29.201 0.702 -18.614 1.00 90.44 190 GLY A N 1
ATOM 1521 C CA . GLY A 1 190 ? 28.478 1.496 -19.619 1.00 90.44 190 GLY A CA 1
ATOM 1522 C C . GLY A 1 190 ? 28.161 0.707 -20.895 1.00 90.44 190 GLY A C 1
ATOM 1523 O O . GLY A 1 190 ? 27.046 0.788 -21.414 1.00 90.44 190 GLY A O 1
ATOM 1524 N N . ASP A 1 191 ? 29.101 -0.134 -21.334 1.00 94.62 191 ASP A N 1
ATOM 1525 C CA . ASP A 1 191 ? 28.953 -0.974 -22.528 1.00 94.62 191 ASP A CA 1
ATOM 1526 C C . ASP A 1 191 ? 27.789 -1.963 -22.416 1.00 94.62 191 ASP A C 1
ATOM 1528 O O . ASP A 1 191 ? 27.177 -2.307 -23.422 1.00 94.62 191 ASP A O 1
ATOM 1532 N N . PHE A 1 192 ? 27.417 -2.378 -21.199 1.00 94.38 192 PHE A N 1
ATOM 1533 C CA . PHE A 1 192 ? 26.238 -3.217 -20.988 1.00 94.38 192 PHE A CA 1
ATOM 1534 C C . PHE A 1 192 ? 24.966 -2.519 -21.485 1.00 94.38 192 PHE A C 1
ATOM 1536 O O . PHE A 1 192 ? 24.155 -3.118 -22.192 1.00 94.38 192 PHE A O 1
ATOM 1543 N N . PHE A 1 193 ? 24.804 -1.236 -21.153 1.00 93.94 193 PHE A N 1
ATOM 1544 C CA . PHE A 1 193 ? 23.641 -0.457 -21.571 1.00 93.94 193 PHE A CA 1
ATOM 1545 C C . PHE A 1 193 ? 23.688 -0.113 -23.057 1.00 93.94 193 PHE A C 1
ATOM 1547 O O . PHE A 1 193 ? 22.650 -0.164 -23.714 1.00 93.94 193 PHE A O 1
ATOM 1554 N N . LEU A 1 194 ? 24.872 0.192 -23.596 1.00 92.00 194 LEU A N 1
ATOM 1555 C CA . LEU A 1 194 ? 25.043 0.406 -25.035 1.00 92.00 194 LEU A CA 1
ATOM 1556 C C . LEU A 1 194 ? 24.661 -0.850 -25.820 1.00 92.00 194 LEU A C 1
ATOM 1558 O O . LEU A 1 194 ? 23.865 -0.756 -26.745 1.00 92.00 194 LEU A O 1
ATOM 1562 N N . ASN A 1 195 ? 25.119 -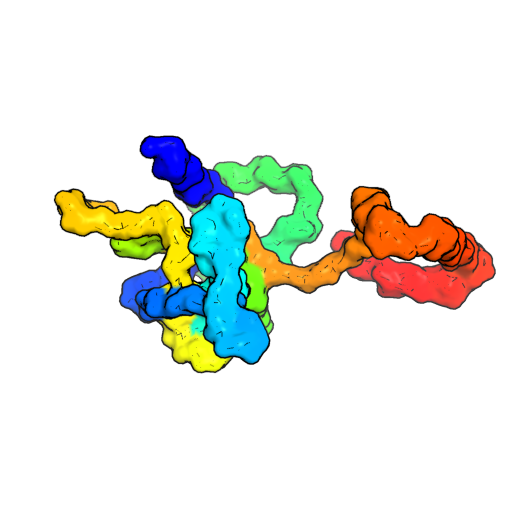2.026 -25.390 1.00 94.00 195 ASN A N 1
ATOM 1563 C CA . ASN A 1 195 ? 24.749 -3.299 -26.005 1.00 94.00 195 ASN A CA 1
ATOM 1564 C C . ASN A 1 195 ? 23.243 -3.571 -25.914 1.00 94.00 195 ASN A C 1
ATOM 1566 O O . ASN A 1 195 ? 22.654 -4.046 -26.879 1.00 94.00 195 ASN A O 1
ATOM 1570 N N . LEU A 1 196 ? 22.591 -3.233 -24.794 1.00 91.62 196 LEU A N 1
ATOM 1571 C CA . LEU A 1 196 ? 21.135 -3.351 -24.662 1.00 91.62 196 LEU A CA 1
ATOM 1572 C C . LEU A 1 196 ? 20.402 -2.501 -25.717 1.00 91.62 196 LEU A C 1
ATOM 1574 O O . LEU A 1 196 ? 19.444 -2.969 -26.331 1.00 91.62 196 LEU A O 1
ATOM 1578 N N . VAL A 1 197 ? 20.861 -1.264 -25.933 1.00 88.56 197 VAL A N 1
ATOM 1579 C CA . VAL A 1 197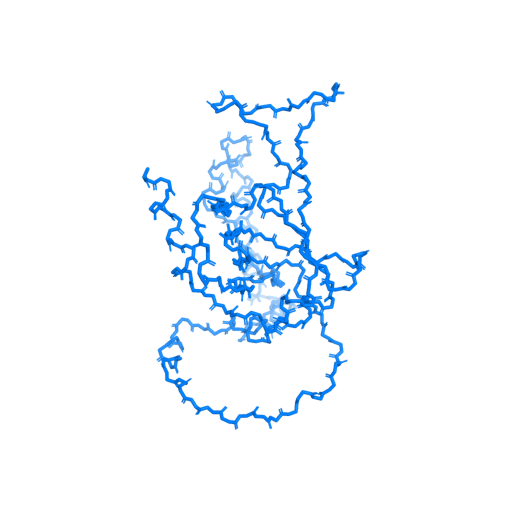 ? 20.292 -0.351 -26.936 1.00 88.56 197 VAL A CA 1
ATOM 1580 C C . VAL A 1 197 ? 20.578 -0.847 -28.353 1.00 88.56 197 VAL A C 1
ATOM 1582 O O . VAL A 1 197 ? 19.665 -0.860 -29.175 1.00 88.56 197 VAL A O 1
ATOM 1585 N N . THR A 1 198 ? 21.804 -1.293 -28.631 1.00 92.00 198 THR A N 1
ATOM 1586 C CA . THR A 1 198 ? 22.195 -1.850 -29.933 1.00 92.00 198 THR A CA 1
ATOM 1587 C C . THR A 1 198 ? 21.346 -3.069 -30.282 1.00 92.00 198 THR A C 1
ATOM 1589 O O . THR A 1 198 ? 20.732 -3.089 -31.343 1.00 92.00 198 THR A O 1
ATOM 1592 N N . ASN A 1 199 ? 21.200 -4.024 -29.361 1.00 89.69 199 ASN A N 1
ATOM 1593 C CA . ASN A 1 199 ? 20.373 -5.214 -29.569 1.00 89.69 199 ASN A CA 1
ATOM 1594 C C . ASN A 1 199 ? 18.905 -4.847 -29.818 1.00 89.69 199 ASN A C 1
ATOM 1596 O O . ASN A 1 199 ? 18.274 -5.389 -30.721 1.00 89.69 199 ASN A O 1
ATOM 1600 N N . ALA A 1 200 ? 18.355 -3.896 -29.056 1.00 86.75 200 ALA A N 1
ATOM 1601 C CA . ALA A 1 200 ? 16.984 -3.434 -29.263 1.00 86.75 200 ALA A CA 1
ATOM 1602 C C . ALA A 1 200 ? 16.796 -2.758 -30.636 1.00 86.75 200 ALA A C 1
ATOM 1604 O O . ALA A 1 200 ? 15.744 -2.906 -31.262 1.00 86.75 200 ALA A O 1
ATOM 1605 N N . LEU A 1 201 ? 17.808 -2.030 -31.119 1.00 87.50 201 LEU A N 1
ATOM 1606 C CA . LEU A 1 201 ? 17.800 -1.410 -32.443 1.00 87.50 201 LEU A CA 1
ATOM 1607 C C . LEU A 1 201 ? 17.889 -2.460 -33.558 1.00 87.50 201 LEU A C 1
ATOM 1609 O O . LEU A 1 201 ? 17.141 -2.375 -34.531 1.00 87.50 201 LEU A O 1
ATOM 1613 N N . GLU A 1 202 ? 18.755 -3.460 -33.409 1.00 88.44 202 GLU A N 1
ATOM 1614 C CA . GLU A 1 202 ? 18.878 -4.582 -34.344 1.00 88.44 202 GLU A CA 1
ATOM 1615 C C . GLU A 1 202 ? 17.592 -5.410 -34.407 1.00 88.44 202 GLU A C 1
ATOM 1617 O O . GLU A 1 202 ? 17.118 -5.741 -35.494 1.00 88.44 202 GLU A O 1
ATOM 1622 N N . GLU A 1 203 ? 16.973 -5.703 -33.260 1.00 83.50 203 GLU A N 1
ATOM 1623 C CA . GLU A 1 203 ? 15.667 -6.360 -33.204 1.00 83.50 203 GLU A CA 1
ATOM 1624 C C . GLU A 1 203 ? 14.615 -5.553 -33.961 1.00 83.50 203 GLU A C 1
ATOM 1626 O O . GLU A 1 203 ? 13.908 -6.125 -34.789 1.00 83.50 203 GLU A O 1
ATOM 1631 N N . ALA A 1 204 ? 14.549 -4.235 -33.742 1.00 82.50 204 ALA A N 1
ATOM 1632 C CA . ALA A 1 204 ? 13.622 -3.349 -34.441 1.00 82.50 204 ALA A CA 1
ATOM 1633 C C . ALA A 1 204 ? 13.868 -3.317 -35.959 1.00 82.50 204 ALA A C 1
ATOM 1635 O O . ALA A 1 204 ? 12.915 -3.337 -36.736 1.00 82.50 204 ALA A O 1
ATOM 1636 N N . GLN A 1 205 ? 15.128 -3.312 -36.399 1.00 82.75 205 GLN A N 1
ATOM 1637 C CA . GLN A 1 205 ? 15.484 -3.377 -37.819 1.00 82.75 205 GLN A CA 1
ATOM 1638 C C . GLN A 1 205 ? 15.102 -4.724 -38.447 1.00 82.75 205 GLN A C 1
ATOM 1640 O O . GLN A 1 205 ? 14.554 -4.758 -39.550 1.00 82.75 205 GLN A O 1
ATOM 1645 N N . ASN A 1 206 ? 15.309 -5.829 -37.727 1.00 79.44 206 ASN A N 1
ATOM 1646 C CA . ASN A 1 206 ? 14.964 -7.177 -38.182 1.00 79.44 206 ASN A CA 1
ATOM 1647 C C . ASN A 1 206 ? 13.453 -7.388 -38.371 1.00 79.44 206 ASN A C 1
ATOM 1649 O O . ASN A 1 206 ? 13.050 -8.238 -39.167 1.00 79.44 206 ASN A O 1
ATOM 1653 N N . VAL A 1 207 ? 12.601 -6.605 -37.701 1.00 81.44 207 VAL A N 1
ATOM 1654 C CA . VAL A 1 207 ? 11.147 -6.603 -37.951 1.00 81.44 207 VAL A CA 1
ATOM 1655 C C . VAL A 1 207 ? 10.836 -6.237 -39.405 1.00 81.44 207 VAL A C 1
ATOM 1657 O O . VAL A 1 207 ? 9.961 -6.849 -40.011 1.00 81.44 207 VAL A O 1
ATOM 1660 N N . TYR A 1 208 ? 11.560 -5.278 -39.992 1.00 74.00 208 TYR A N 1
ATOM 1661 C CA . TYR A 1 208 ? 11.302 -4.806 -41.359 1.00 74.00 208 TYR A CA 1
ATOM 1662 C C . TYR A 1 208 ? 11.751 -5.798 -42.437 1.00 74.00 208 TYR A C 1
ATOM 1664 O O . TYR A 1 208 ? 11.207 -5.795 -43.540 1.00 74.00 208 TYR A O 1
ATOM 1672 N N . SER A 1 209 ? 12.730 -6.650 -42.135 1.00 79.12 209 SER A N 1
ATOM 1673 C CA . SER A 1 209 ? 13.321 -7.592 -43.091 1.00 79.12 209 SER A CA 1
ATOM 1674 C C . SER A 1 209 ? 12.807 -9.029 -42.940 1.00 79.12 209 SER A C 1
ATOM 1676 O O . SER A 1 209 ? 12.928 -9.820 -43.877 1.00 79.12 209 SER A O 1
ATOM 1678 N N . ASN A 1 210 ? 12.206 -9.387 -41.798 1.00 79.88 210 ASN A N 1
ATOM 1679 C CA . ASN A 1 210 ? 11.766 -10.750 -41.505 1.00 79.88 210 ASN A CA 1
ATOM 1680 C C . ASN A 1 210 ? 10.263 -10.825 -41.195 1.00 79.88 210 ASN A C 1
ATOM 1682 O O . ASN A 1 210 ? 9.795 -10.412 -40.135 1.00 79.88 210 ASN A O 1
ATOM 1686 N N . ARG A 1 211 ? 9.509 -11.474 -42.092 1.00 78.88 211 ARG A N 1
ATOM 1687 C CA . ARG A 1 211 ? 8.052 -11.665 -41.978 1.00 78.88 211 ARG A CA 1
ATOM 1688 C C . ARG A 1 211 ? 7.614 -12.347 -40.673 1.00 78.88 211 ARG A C 1
ATOM 1690 O O . ARG A 1 211 ? 6.556 -12.013 -40.148 1.00 78.88 211 ARG A O 1
ATOM 1697 N N . ILE A 1 212 ? 8.399 -13.288 -40.142 1.00 76.94 212 ILE A N 1
ATOM 1698 C CA . ILE A 1 212 ? 8.084 -13.987 -38.883 1.00 76.94 212 ILE A CA 1
ATOM 1699 C C . ILE A 1 212 ? 8.319 -13.059 -37.684 1.00 76.94 212 ILE A C 1
ATOM 1701 O O . ILE A 1 212 ? 7.523 -13.055 -36.745 1.00 76.94 212 ILE A O 1
ATOM 1705 N N . ALA A 1 213 ? 9.375 -12.242 -37.726 1.00 73.81 213 ALA A N 1
ATOM 1706 C CA . ALA A 1 213 ? 9.639 -11.233 -36.701 1.00 73.81 213 ALA A CA 1
ATOM 1707 C C . ALA A 1 213 ? 8.556 -10.139 -36.702 1.00 73.81 213 ALA A C 1
ATOM 1709 O O . ALA A 1 213 ? 8.044 -9.796 -35.638 1.00 73.81 213 ALA A O 1
ATOM 1710 N N . ALA A 1 214 ? 8.129 -9.682 -37.885 1.00 76.56 214 ALA A N 1
ATOM 1711 C CA . ALA A 1 214 ? 6.996 -8.772 -38.057 1.00 76.56 214 ALA A CA 1
ATOM 1712 C C . ALA A 1 214 ? 5.700 -9.325 -37.452 1.00 76.56 214 ALA A C 1
ATOM 1714 O O . ALA A 1 214 ? 5.048 -8.642 -36.664 1.00 76.56 214 ALA A O 1
ATOM 1715 N N . LEU A 1 215 ? 5.364 -10.585 -37.753 1.00 75.88 215 LEU A N 1
ATOM 1716 C CA . LEU A 1 215 ? 4.198 -11.262 -37.178 1.00 75.88 215 LEU A CA 1
ATOM 1717 C C . LEU A 1 215 ? 4.282 -11.366 -35.649 1.00 75.88 215 LEU A C 1
ATOM 1719 O O . LEU A 1 215 ? 3.307 -11.072 -34.968 1.00 75.88 215 LEU A O 1
ATOM 1723 N N . ARG A 1 216 ? 5.448 -11.716 -35.089 1.00 75.25 216 ARG A N 1
ATOM 1724 C CA . ARG A 1 216 ? 5.641 -11.798 -33.630 1.00 75.25 216 ARG A CA 1
ATOM 1725 C C . ARG A 1 216 ? 5.465 -10.439 -32.947 1.00 75.25 216 ARG A C 1
ATOM 1727 O O . ARG A 1 216 ? 4.875 -10.370 -31.872 1.00 75.25 216 ARG A O 1
ATOM 1734 N N . VAL A 1 217 ? 5.972 -9.363 -33.549 1.00 74.44 217 VAL A N 1
ATOM 1735 C CA . VAL A 1 217 ? 5.804 -8.004 -33.014 1.00 74.44 217 VAL A CA 1
ATOM 1736 C C . VAL A 1 217 ? 4.347 -7.556 -33.101 1.00 74.44 217 VAL A C 1
ATOM 1738 O O . VAL A 1 217 ? 3.846 -7.017 -32.115 1.00 74.44 217 VAL A O 1
ATOM 1741 N N . ALA A 1 218 ? 3.659 -7.846 -34.210 1.00 73.88 218 ALA A N 1
ATOM 1742 C CA . ALA A 1 218 ? 2.238 -7.553 -34.385 1.00 73.88 218 ALA A CA 1
ATOM 1743 C C . ALA A 1 218 ? 1.367 -8.276 -33.343 1.00 73.88 218 ALA A C 1
ATOM 1745 O O . ALA A 1 218 ? 0.602 -7.622 -32.640 1.00 73.88 218 ALA A O 1
ATOM 1746 N N . SER A 1 219 ? 1.559 -9.585 -33.136 1.00 70.56 219 SER A N 1
ATOM 1747 C CA . SER A 1 219 ? 0.824 -10.347 -32.111 1.00 70.56 219 SER A CA 1
ATOM 1748 C C . SER A 1 219 ? 1.087 -9.856 -30.682 1.00 70.56 219 SER A C 1
ATOM 1750 O O . SER A 1 219 ? 0.220 -9.958 -29.822 1.00 70.56 219 SER A O 1
ATOM 1752 N N . ASN A 1 220 ? 2.265 -9.282 -30.412 1.00 64.69 220 ASN A N 1
ATOM 1753 C CA . ASN A 1 220 ? 2.568 -8.671 -29.114 1.00 64.69 220 ASN A CA 1
ATOM 1754 C C . ASN A 1 220 ? 1.933 -7.276 -28.930 1.00 64.69 220 ASN A C 1
ATOM 1756 O O . ASN A 1 220 ? 1.905 -6.782 -27.803 1.00 64.69 220 ASN A O 1
ATOM 1760 N N . HIS A 1 221 ? 1.463 -6.633 -30.007 1.00 62.69 221 HIS A N 1
ATOM 1761 C CA . HIS A 1 221 ? 0.838 -5.302 -29.993 1.00 62.69 221 HIS A CA 1
ATOM 1762 C C . HIS A 1 221 ? -0.698 -5.338 -30.135 1.00 62.69 221 HIS A C 1
ATOM 1764 O O . HIS A 1 221 ? -1.318 -4.300 -29.944 1.00 62.69 221 HIS A O 1
ATOM 1770 N N . GLU A 1 222 ? -1.334 -6.498 -30.357 1.00 51.62 222 GLU A N 1
ATOM 1771 C CA . GLU A 1 222 ? -2.809 -6.660 -30.432 1.00 51.62 222 GLU A CA 1
ATOM 1772 C C . GLU A 1 222 ? -3.577 -6.305 -29.132 1.00 51.62 222 GLU A C 1
ATOM 1774 O O . GLU A 1 222 ? -4.799 -6.394 -29.085 1.00 51.62 222 GLU A O 1
ATOM 1779 N N . GLY A 1 223 ? -2.883 -5.897 -28.064 1.00 49.47 223 GLY A N 1
ATOM 1780 C CA . GLY A 1 223 ? -3.479 -5.372 -26.828 1.00 49.47 223 GLY A CA 1
ATOM 1781 C C . GLY A 1 223 ? -3.245 -3.874 -26.598 1.00 49.47 223 GLY A C 1
ATOM 1782 O O . GLY A 1 223 ? -3.391 -3.421 -25.463 1.00 49.47 223 GLY A O 1
ATOM 1783 N N . ILE A 1 224 ? -2.802 -3.140 -27.623 1.00 47.19 224 ILE A N 1
ATOM 1784 C CA . ILE A 1 224 ? -2.571 -1.689 -27.601 1.00 47.19 224 ILE A CA 1
ATOM 1785 C C . ILE A 1 224 ? -3.630 -1.029 -28.495 1.00 47.19 224 ILE A C 1
ATOM 1787 O O . ILE A 1 224 ? -3.313 -0.571 -29.584 1.00 47.19 224 ILE A O 1
ATOM 1791 N N . ASP A 1 225 ? -4.877 -1.013 -28.029 1.00 34.06 225 ASP A N 1
ATOM 1792 C CA . ASP A 1 225 ? -5.935 -0.093 -28.470 1.00 34.06 225 ASP A CA 1
ATOM 1793 C C . ASP A 1 225 ? -6.655 0.451 -27.228 1.00 34.06 225 ASP A C 1
ATOM 1795 O O . ASP A 1 225 ? -6.986 -0.366 -26.331 1.00 34.06 225 ASP A O 1
#

Secondary structure (DSSP, 8-state):
-HHHHHHGGGTTS--EE----TTSSEEEE----B-B-TTSPBPBPTTT-PBPBTTTTEEEEEHHHHTTS-HHHHHTTSS-GGGGGGGS--S--------------PPPSEEEEEEEETTEEEEEEEEEETTSPTTEEEE-GGGEEEPPPSSS--S----EEEEEEE----------HHHHHHHHHTT--HHHHHHHHHHHHHHHHHHHH-HHHHHHHHHHHTT--